Protein AF-A0A846C2I5-F1 (afdb_monomer)

Radius of gyration: 18.92 Å; Cα contacts (8 Å, |Δi|>4): 261; chains: 1; bounding box: 50×47×51 Å

Mean predicted aligned error: 9.94 Å

Foldseek 3Di:
DQPQDAFPDDLVLLLLLLLLLCCLCCQQVDNDPLNQVLSQLVVPDDNDDDQDSVNRDHDALQRSCVRPLVDLVSLLLSLLVSVCSQLVVPKHAPRSLVSSVSNCVSSVHDLVLSVQLVVLLVVVVVVCVVVVVCVVCVVPPPGRISRQPLDLVSLCVNNVSVLVVLLPDQDDGLVSLVSLLSNQAPDQPQFDFDDDPNRGPDTRHRCLVSRSNSVSSVSSNVNSLCCCCPVSVDDPPVSD

pLDDT: mean 76.42, std 15.99, range [36.34, 96.69]

Sequence (240 aa):
MTNIVKSSLNKEQTTTWLRGLMTVAYADGVLDTTEKDLFDHFSHEEFASTIEISELQPISPDDLAKVFGENPNIGENFMRTAVMVALADGIYSVTEDDILHQYCDALGLKVKALDALRKNLEKAREQAEEDNLESWLEETEHTGTFIIPHDPEHHQTVLAPIKDWLDGWDIHDPKVAHMVCKMIPPQCPFERDIVIFGKKVAHIPAMCKLNPLYDQLVGIRFRALSYLADECQEDVSKYC

Secondary structure (DSSP, 8-state):
-------S--HHHHHHHHHHHHHHHTTTS---HHHHHHHHHHHTTTSSSS--GGGPPP--HHHHHHHHTT-HHHHHHHHHHHHHHHTSSSEEEHHHHHHHHHHHHHTT---HHHHHHHHHHHHHHHHHHHTT-HHHHGGGTTS-EEE--S-HHHHHHHHHHHHHHHHT-----HHHHHHHHHHS-SS-TT-EEEEETTEEEEEE--GGGGSTTHHHHHHHHHHHHHIIIIIS----GGG-

Solvent-accessible surface area (backbone atoms only — not comparable to full-atom values): 13859 Å² total; per-residue (Å²): 132,84,68,73,66,73,51,85,70,50,71,68,49,43,48,49,49,53,23,47,41,49,38,40,61,40,45,82,75,53,72,53,73,67,58,47,54,55,48,59,64,46,48,76,75,77,62,73,73,93,54,54,72,91,72,59,58,74,59,52,41,66,64,50,19,71,68,29,56,88,39,66,69,56,44,50,54,48,50,55,50,41,54,50,59,47,43,59,85,46,55,39,38,51,49,34,52,52,49,53,49,45,39,29,59,49,51,72,49,82,57,65,33,57,61,47,36,54,53,36,51,52,51,52,49,55,52,42,60,74,70,66,48,52,84,77,46,66,87,42,86,83,50,74,57,47,74,63,61,93,47,74,71,56,47,52,66,42,44,40,50,45,49,58,56,54,62,68,59,80,73,87,37,57,60,60,23,53,49,43,45,64,72,48,62,85,59,49,90,60,40,44,72,45,62,58,96,90,37,81,76,47,72,42,65,58,57,50,77,69,25,87,52,37,70,44,52,55,50,47,31,50,50,21,50,47,36,38,40,70,70,40,66,44,88,61,68,90,60,109

Structure (mmCIF, N/CA/C/O backbone):
data_AF-A0A846C2I5-F1
#
_entry.id   AF-A0A846C2I5-F1
#
loop_
_atom_site.group_PDB
_atom_site.id
_atom_site.type_symbol
_atom_site.label_atom_id
_atom_site.label_alt_id
_atom_site.label_comp_id
_atom_site.label_asym_id
_atom_site.label_entity_id
_atom_site.label_seq_id
_atom_site.pdbx_PDB_ins_code
_atom_site.Cartn_x
_atom_site.Cartn_y
_atom_site.Cartn_z
_atom_site.occupancy
_atom_site.B_iso_or_equiv
_atom_site.auth_seq_id
_atom_site.auth_comp_id
_atom_site.auth_asym_id
_atom_site.auth_atom_id
_atom_site.pdbx_PDB_model_num
ATOM 1 N N . MET A 1 1 ? -21.570 18.572 19.718 1.00 36.34 1 MET A N 1
ATOM 2 C CA . MET A 1 1 ? -21.303 17.158 20.046 1.00 36.34 1 MET A CA 1
ATOM 3 C C . MET A 1 1 ? -20.620 16.581 18.825 1.00 36.34 1 MET A C 1
ATOM 5 O O . MET A 1 1 ? -21.292 16.385 17.825 1.00 36.34 1 MET A O 1
ATOM 9 N N . THR A 1 2 ? -19.295 16.467 18.845 1.00 42.62 2 THR A N 1
ATOM 10 C CA . THR A 1 2 ? -18.529 15.821 17.773 1.00 42.62 2 THR A CA 1
ATOM 11 C C . THR A 1 2 ? -18.829 14.327 17.837 1.00 42.62 2 THR A C 1
ATOM 13 O O . THR A 1 2 ? -18.532 13.671 18.835 1.00 42.62 2 THR A O 1
ATOM 16 N N . ASN A 1 3 ? -19.510 13.798 16.821 1.00 50.97 3 ASN A N 1
ATOM 17 C CA . ASN A 1 3 ? -19.590 12.355 16.634 1.00 50.97 3 ASN A CA 1
ATOM 18 C C . ASN A 1 3 ? -18.199 11.916 16.188 1.00 50.97 3 ASN A C 1
ATOM 20 O O . ASN A 1 3 ? -17.839 12.102 15.035 1.00 50.97 3 ASN A O 1
ATOM 24 N N . ILE A 1 4 ? -17.398 11.401 17.119 1.00 67.38 4 ILE A N 1
ATOM 25 C CA . ILE A 1 4 ? -16.109 10.805 16.775 1.00 67.38 4 ILE A CA 1
ATOM 26 C C . ILE A 1 4 ? -16.428 9.522 16.012 1.00 67.38 4 ILE A C 1
ATOM 28 O O . ILE A 1 4 ? -16.910 8.550 16.608 1.00 67.38 4 ILE A O 1
ATOM 32 N N . VAL A 1 5 ? -16.203 9.539 14.699 1.00 76.81 5 VAL A N 1
ATOM 33 C CA . VAL A 1 5 ? -16.289 8.341 13.866 1.00 76.81 5 VAL A CA 1
ATOM 34 C C . VAL A 1 5 ? -15.231 7.372 14.383 1.00 76.81 5 VAL A C 1
ATOM 36 O O . VAL A 1 5 ? -14.038 7.662 14.381 1.00 76.81 5 VAL A O 1
ATOM 39 N N . LYS A 1 6 ? -15.665 6.234 14.924 1.00 78.00 6 LYS A N 1
ATOM 40 C CA . LYS A 1 6 ? -14.744 5.218 15.439 1.00 78.00 6 LYS A CA 1
ATOM 41 C C . LYS A 1 6 ? -14.340 4.295 14.306 1.00 78.00 6 LYS A C 1
ATOM 43 O O . LYS A 1 6 ? -15.194 3.835 13.556 1.00 78.00 6 LYS A O 1
ATOM 48 N N . SER A 1 7 ? -13.051 3.983 14.239 1.00 80.31 7 SER A N 1
ATOM 49 C CA . SER A 1 7 ? -12.557 2.948 13.336 1.00 80.31 7 SER A CA 1
ATOM 50 C C . SER A 1 7 ? -13.222 1.604 13.620 1.00 80.31 7 SER A C 1
ATOM 52 O O . SER A 1 7 ? -13.416 1.210 14.774 1.00 80.31 7 SER A O 1
ATOM 54 N N . SER A 1 8 ? -13.557 0.918 12.535 1.00 82.81 8 SER A N 1
ATOM 55 C CA . SER A 1 8 ? -14.061 -0.449 12.522 1.00 82.81 8 SER A CA 1
ATOM 56 C C . SER A 1 8 ? -12.965 -1.476 12.825 1.00 82.81 8 SER A C 1
ATOM 58 O O . SER A 1 8 ? -13.274 -2.579 13.272 1.00 82.81 8 SER A O 1
ATOM 60 N N . LEU A 1 9 ? -11.691 -1.106 12.642 1.00 83.94 9 LEU A N 1
ATOM 61 C CA . LEU A 1 9 ? -10.544 -1.979 12.880 1.00 83.94 9 LEU A CA 1
ATOM 62 C C . LEU A 1 9 ? -10.227 -2.090 14.376 1.00 83.94 9 LEU A C 1
ATOM 64 O O . LEU A 1 9 ? -9.898 -1.101 15.046 1.00 83.94 9 LEU A O 1
ATOM 68 N N . ASN A 1 10 ? -10.238 -3.313 14.903 1.00 86.50 10 ASN A N 1
ATOM 69 C CA . ASN A 1 10 ? -9.787 -3.610 16.264 1.00 86.50 10 ASN A CA 1
ATOM 70 C C . ASN A 1 10 ? -8.245 -3.735 16.347 1.00 86.50 10 ASN A C 1
ATOM 72 O O . ASN A 1 10 ? -7.544 -3.619 15.344 1.00 86.50 10 ASN A O 1
ATOM 76 N N . LYS A 1 11 ? -7.691 -3.945 17.553 1.00 82.50 11 LYS A N 1
ATOM 77 C CA . LYS A 1 11 ? -6.230 -4.040 17.755 1.00 82.50 11 LYS A CA 1
ATOM 78 C C . LYS A 1 11 ? -5.601 -5.216 16.996 1.00 82.50 11 LYS A C 1
ATOM 80 O O . LYS A 1 11 ? -4.547 -5.050 16.398 1.00 82.50 11 LYS A O 1
ATOM 85 N N . GLU A 1 12 ? -6.242 -6.378 17.018 1.00 87.44 12 GLU A N 1
ATOM 86 C CA . GLU A 1 12 ? -5.758 -7.585 16.340 1.00 87.44 12 GLU A CA 1
ATOM 87 C C . GLU A 1 12 ? -5.720 -7.395 14.819 1.00 87.44 12 GLU A C 1
ATOM 89 O O . GLU A 1 12 ? -4.719 -7.715 14.179 1.00 87.44 12 GLU A O 1
ATOM 94 N N . GLN A 1 13 ? -6.760 -6.780 14.252 1.00 89.31 13 GLN A N 1
ATOM 95 C CA . GLN A 1 13 ? -6.830 -6.426 12.834 1.00 89.31 13 GLN A CA 1
ATOM 96 C C . GLN A 1 13 ? -5.761 -5.400 12.455 1.00 89.31 13 GLN A C 1
ATOM 98 O O . GLN A 1 13 ? -5.086 -5.568 11.449 1.00 89.31 13 GLN A O 1
ATOM 103 N N . THR A 1 14 ? -5.553 -4.375 13.285 1.00 84.44 14 THR A N 1
ATOM 104 C CA . THR A 1 14 ? -4.475 -3.385 13.130 1.00 84.44 14 THR A CA 1
ATOM 105 C C . THR A 1 14 ? -3.089 -4.054 13.105 1.00 84.44 14 THR A C 1
ATOM 107 O O . THR A 1 14 ? -2.310 -3.794 12.192 1.00 84.44 14 THR A O 1
ATOM 110 N N . THR A 1 15 ? -2.780 -4.948 14.049 1.00 83.88 15 THR A N 1
ATOM 111 C CA . THR A 1 15 ? -1.488 -5.661 14.076 1.00 83.88 15 THR A CA 1
ATOM 112 C C . THR A 1 15 ? -1.328 -6.612 12.888 1.00 83.88 15 THR A C 1
ATOM 114 O O . THR A 1 15 ? -0.259 -6.674 12.286 1.00 83.88 15 THR A O 1
ATOM 117 N N . THR A 1 16 ? -2.388 -7.332 12.522 1.00 90.31 16 THR A N 1
ATOM 118 C CA . THR A 1 16 ? -2.397 -8.235 11.359 1.00 90.31 16 THR A CA 1
ATOM 119 C C . THR A 1 16 ? -2.167 -7.464 10.063 1.00 90.31 16 THR A C 1
ATOM 121 O O . THR A 1 16 ? -1.400 -7.914 9.218 1.00 90.31 16 THR A O 1
ATOM 124 N N . TRP A 1 17 ? -2.739 -6.265 9.946 1.00 90.25 17 TRP A N 1
ATOM 125 C CA . TRP A 1 17 ? -2.540 -5.381 8.801 1.00 90.25 17 TRP A CA 1
ATOM 126 C C . TRP A 1 17 ? -1.074 -5.002 8.631 1.00 90.25 17 TRP A C 1
ATOM 128 O O . TRP A 1 17 ? -0.515 -5.200 7.558 1.00 90.25 17 TRP A O 1
ATOM 138 N N . LEU A 1 18 ? -0.429 -4.523 9.700 1.00 84.00 18 LEU A N 1
ATOM 139 C CA . LEU A 1 18 ? 0.988 -4.158 9.664 1.00 84.00 18 LEU A CA 1
ATOM 140 C C . LEU A 1 18 ? 1.883 -5.352 9.323 1.00 84.00 18 LEU A C 1
ATOM 142 O O . LEU A 1 18 ? 2.752 -5.234 8.465 1.00 84.00 18 LEU A O 1
ATOM 146 N N . ARG A 1 19 ? 1.640 -6.516 9.941 1.00 87.44 19 ARG A N 1
ATOM 147 C CA . ARG A 1 19 ? 2.376 -7.749 9.616 1.00 87.44 19 ARG A CA 1
ATOM 148 C C . ARG A 1 19 ? 2.192 -8.145 8.155 1.00 87.44 19 ARG A C 1
ATOM 150 O O . ARG A 1 19 ? 3.154 -8.565 7.524 1.00 87.44 19 ARG A O 1
ATOM 157 N N . GLY A 1 20 ? 0.980 -7.997 7.623 1.00 91.00 20 GLY A N 1
ATOM 158 C CA . GLY A 1 20 ? 0.666 -8.259 6.223 1.00 91.00 20 GLY A CA 1
ATOM 159 C C . GLY A 1 20 ? 1.446 -7.350 5.277 1.00 91.00 20 GLY A C 1
ATOM 160 O O . GLY A 1 20 ? 2.111 -7.863 4.382 1.00 91.00 20 GLY A O 1
ATOM 161 N N . LEU A 1 21 ? 1.431 -6.032 5.516 1.00 87.62 21 LEU A N 1
ATOM 162 C CA . LEU A 1 21 ? 2.191 -5.062 4.715 1.00 87.62 21 LEU A CA 1
ATOM 163 C C . LEU A 1 21 ? 3.698 -5.325 4.779 1.00 87.62 21 LEU A C 1
ATOM 165 O O . LEU A 1 21 ? 4.354 -5.341 3.747 1.00 87.62 21 LEU A O 1
ATOM 169 N N . MET A 1 22 ? 4.232 -5.589 5.973 1.00 84.31 22 MET A N 1
ATOM 170 C CA . MET A 1 22 ? 5.647 -5.921 6.162 1.00 84.31 22 MET A CA 1
ATOM 171 C C . MET A 1 22 ? 6.035 -7.216 5.446 1.00 84.31 22 MET A C 1
ATOM 173 O O . MET A 1 22 ? 7.119 -7.306 4.892 1.00 84.31 22 MET A O 1
ATOM 177 N N . THR A 1 23 ? 5.154 -8.219 5.442 1.00 88.88 23 THR A N 1
ATOM 178 C CA . THR A 1 23 ? 5.410 -9.485 4.73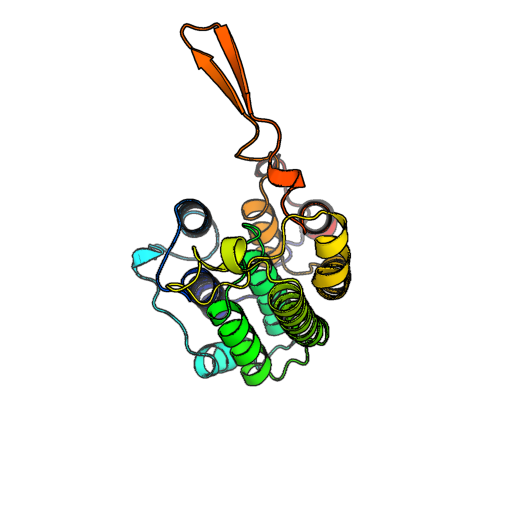6 1.00 88.88 23 THR A CA 1
ATOM 179 C C . THR A 1 23 ? 5.497 -9.280 3.224 1.00 88.88 23 THR A C 1
ATOM 181 O O . THR A 1 23 ? 6.259 -9.984 2.577 1.00 88.88 23 THR A O 1
ATOM 184 N N . VAL A 1 24 ? 4.727 -8.334 2.673 1.00 88.38 24 VAL A N 1
ATOM 185 C CA . VAL A 1 24 ? 4.797 -7.976 1.249 1.00 88.38 24 VAL A CA 1
ATOM 186 C C . VAL A 1 24 ? 6.077 -7.199 0.963 1.00 88.38 24 VAL A C 1
ATOM 188 O O . VAL A 1 24 ? 6.854 -7.647 0.141 1.00 88.38 24 VAL A O 1
ATOM 191 N N . ALA A 1 25 ? 6.342 -6.114 1.691 1.00 80.06 25 ALA A N 1
ATOM 192 C CA . ALA A 1 25 ? 7.547 -5.305 1.488 1.00 80.06 25 ALA A CA 1
ATOM 193 C C . ALA A 1 25 ? 8.844 -6.129 1.639 1.00 80.06 25 ALA A C 1
ATOM 195 O O . ALA A 1 25 ? 9.738 -6.071 0.818 1.00 80.06 25 ALA A O 1
ATOM 196 N N . TYR A 1 26 ? 8.922 -7.008 2.645 1.00 79.00 26 TYR A N 1
ATOM 197 C CA . TYR A 1 26 ? 10.114 -7.830 2.894 1.00 79.00 26 TYR A CA 1
ATOM 198 C C . TYR A 1 26 ? 10.138 -9.166 2.123 1.00 79.00 26 TYR A C 1
ATOM 200 O O . TYR A 1 26 ? 10.853 -10.098 2.509 1.00 79.00 26 TYR A O 1
ATOM 208 N N . ALA A 1 27 ? 9.310 -9.328 1.088 1.00 78.00 27 ALA A N 1
ATOM 209 C CA . ALA A 1 27 ? 9.103 -10.614 0.421 1.00 78.00 27 ALA A CA 1
ATOM 210 C C . ALA A 1 27 ? 10.388 -11.198 -0.182 1.00 78.00 27 ALA A C 1
ATOM 212 O O . ALA A 1 27 ? 10.614 -12.408 -0.124 1.00 78.00 27 ALA A O 1
ATOM 213 N N . ASP A 1 28 ? 11.237 -10.347 -0.749 1.00 70.38 28 ASP A N 1
ATOM 214 C CA . ASP A 1 28 ? 12.490 -10.726 -1.400 1.00 70.38 28 ASP A CA 1
ATOM 215 C C . ASP A 1 28 ? 13.673 -10.882 -0.417 1.00 70.38 28 ASP A C 1
ATOM 217 O O . ASP A 1 28 ? 14.784 -11.242 -0.814 1.00 70.38 28 ASP A O 1
ATOM 221 N N . GLY A 1 29 ? 13.430 -10.679 0.885 1.00 66.31 29 GLY A N 1
ATOM 222 C CA . GLY A 1 29 ? 14.435 -10.759 1.945 1.00 66.31 29 GLY A CA 1
ATOM 223 C C . GLY A 1 29 ? 15.318 -9.514 2.069 1.00 66.31 29 GLY A C 1
ATOM 224 O O . GLY A 1 29 ? 16.237 -9.498 2.903 1.00 66.31 29 GLY A O 1
ATOM 225 N N . VAL A 1 30 ? 15.042 -8.471 1.289 1.00 62.47 30 VAL A N 1
ATOM 226 C CA . VAL A 1 30 ? 15.661 -7.155 1.391 1.00 62.47 30 VAL A CA 1
ATOM 227 C C . VAL A 1 30 ? 14.603 -6.199 1.931 1.00 62.47 30 VAL A C 1
ATOM 229 O O . VAL A 1 30 ? 13.466 -6.203 1.501 1.00 62.47 30 VAL A O 1
ATOM 232 N N . LEU A 1 31 ? 14.962 -5.424 2.954 1.00 63.75 31 LEU A N 1
ATOM 233 C CA . LEU A 1 31 ? 14.160 -4.273 3.354 1.00 63.75 31 LEU A CA 1
ATOM 234 C C . LEU A 1 31 ? 15.008 -3.069 3.001 1.00 63.75 31 LEU A C 1
ATOM 236 O O . LEU A 1 31 ? 16.081 -2.880 3.600 1.00 63.75 31 LEU A O 1
ATOM 240 N N . ASP A 1 32 ? 14.592 -2.305 2.006 1.00 60.69 32 ASP A N 1
ATOM 241 C CA . ASP A 1 32 ? 15.350 -1.126 1.634 1.00 60.69 32 ASP A CA 1
ATOM 242 C C . ASP A 1 32 ? 15.177 -0.007 2.686 1.00 60.69 32 ASP A C 1
ATOM 244 O O . ASP A 1 32 ? 14.391 -0.091 3.639 1.00 60.69 32 ASP A O 1
ATOM 248 N N . THR A 1 33 ? 15.974 1.056 2.575 1.00 59.16 33 THR A N 1
ATOM 249 C CA . THR A 1 33 ? 15.895 2.178 3.523 1.00 59.16 33 THR A CA 1
ATOM 250 C C . THR A 1 33 ? 14.559 2.920 3.458 1.00 59.16 33 THR A C 1
ATOM 252 O O . THR A 1 33 ? 14.111 3.442 4.473 1.00 59.16 33 THR A O 1
ATOM 255 N N . THR A 1 34 ? 13.930 2.962 2.286 1.00 59.31 34 THR A N 1
ATOM 256 C CA . THR A 1 34 ? 12.635 3.604 2.029 1.00 59.31 34 THR A CA 1
ATOM 257 C C . THR A 1 34 ? 11.506 2.851 2.726 1.00 59.31 34 THR A C 1
ATOM 259 O O . THR A 1 34 ? 10.698 3.459 3.426 1.00 59.31 34 THR A O 1
ATOM 262 N N . GLU A 1 35 ? 11.471 1.529 2.586 1.00 64.31 35 GLU A N 1
ATOM 263 C CA . GLU A 1 35 ? 10.504 0.652 3.242 1.00 64.31 35 GLU A CA 1
ATOM 264 C C . GLU A 1 35 ? 10.679 0.690 4.757 1.00 64.31 35 GLU A C 1
ATOM 266 O O . GLU A 1 35 ? 9.703 0.806 5.500 1.00 64.31 35 GLU A O 1
ATOM 271 N N . LYS A 1 36 ? 11.929 0.667 5.231 1.00 64.06 36 LYS A N 1
ATOM 272 C CA . LYS A 1 36 ? 12.233 0.785 6.657 1.00 64.06 36 LYS A CA 1
ATOM 273 C C . LYS A 1 36 ? 11.712 2.086 7.258 1.00 64.06 36 LYS A C 1
ATOM 275 O O . LYS A 1 36 ? 11.019 2.046 8.272 1.00 64.06 36 LYS A O 1
ATOM 280 N N . ASP A 1 37 ? 12.020 3.216 6.624 1.00 63.34 37 ASP A N 1
ATOM 281 C CA . ASP A 1 37 ? 11.571 4.536 7.070 1.00 63.34 37 ASP A CA 1
ATOM 282 C C . ASP A 1 37 ? 10.038 4.628 7.053 1.00 63.34 37 ASP A C 1
ATOM 284 O O . ASP A 1 37 ? 9.430 5.204 7.963 1.00 63.34 37 ASP A O 1
ATOM 288 N N . LEU A 1 38 ? 9.404 4.013 6.047 1.00 63.09 38 LEU A N 1
ATOM 289 C CA . LEU A 1 38 ? 7.955 3.931 5.940 1.00 63.09 38 LEU A CA 1
ATOM 290 C C . LEU A 1 38 ? 7.356 3.189 7.143 1.00 63.09 38 LEU A C 1
ATOM 292 O O . LEU A 1 38 ? 6.427 3.691 7.779 1.00 63.09 38 LEU A O 1
ATOM 296 N N . PHE A 1 39 ? 7.902 2.024 7.490 1.00 64.75 39 PHE A N 1
ATOM 297 C CA . PHE A 1 39 ? 7.443 1.265 8.646 1.00 64.75 39 PHE A CA 1
ATOM 298 C C . PHE A 1 39 ? 7.722 1.988 9.967 1.00 64.75 39 PHE A C 1
ATOM 300 O O . PHE A 1 39 ? 6.798 2.090 10.780 1.00 64.75 39 PHE A O 1
ATOM 307 N N . ASP A 1 40 ? 8.930 2.527 10.175 1.00 63.16 40 ASP A N 1
ATOM 308 C CA . ASP A 1 40 ? 9.335 3.227 11.409 1.00 63.16 40 ASP A CA 1
ATOM 309 C C . ASP A 1 40 ? 8.408 4.421 11.700 1.00 63.16 40 ASP A C 1
ATOM 311 O O . ASP A 1 40 ? 8.034 4.675 12.847 1.00 63.16 40 ASP A O 1
ATOM 315 N N . HIS A 1 41 ? 7.919 5.105 10.663 1.00 61.91 41 HIS A N 1
ATOM 316 C CA . HIS A 1 41 ? 6.923 6.166 10.816 1.00 61.91 41 HIS A CA 1
ATOM 317 C C . HIS A 1 41 ? 5.543 5.659 11.301 1.00 61.91 41 HIS A C 1
ATOM 319 O O . HIS A 1 41 ? 4.821 6.380 11.999 1.00 61.91 41 HIS A O 1
ATOM 325 N N . PHE A 1 42 ? 5.159 4.416 10.984 1.00 57.69 42 PHE A N 1
ATOM 326 C CA . PHE A 1 42 ? 3.869 3.835 11.381 1.00 57.69 42 PHE A CA 1
ATOM 327 C C . PHE A 1 42 ? 3.825 3.290 12.809 1.00 57.69 42 PHE A C 1
ATOM 329 O O . PHE A 1 42 ? 2.780 3.402 13.465 1.00 57.69 42 PHE A O 1
ATOM 336 N N . SER A 1 43 ? 4.915 2.690 13.294 1.00 56.12 43 SER A N 1
ATOM 337 C CA . SER A 1 43 ? 4.955 2.045 14.617 1.00 56.12 43 SER A CA 1
ATOM 338 C C . SER A 1 43 ? 4.802 3.043 15.767 1.00 56.12 43 SER A C 1
ATOM 340 O O . SER A 1 43 ? 4.217 2.714 16.802 1.00 56.12 43 SER A O 1
ATOM 342 N N . HIS A 1 44 ? 5.283 4.276 15.586 1.00 54.69 44 HIS A N 1
ATOM 343 C CA . HIS A 1 44 ? 5.417 5.228 16.684 1.00 54.69 44 HIS A CA 1
ATOM 344 C C . HIS A 1 44 ? 4.132 5.963 17.090 1.00 54.69 44 HIS A C 1
ATOM 346 O O . HIS A 1 44 ? 4.082 6.452 18.219 1.00 54.69 44 HIS A O 1
ATOM 352 N N . GLU A 1 45 ? 3.084 6.041 16.255 1.00 54.16 45 GLU A N 1
ATOM 353 C CA . GLU A 1 45 ? 2.023 7.033 16.515 1.00 54.16 45 GLU A CA 1
ATOM 354 C C . GLU A 1 45 ? 0.559 6.563 16.588 1.00 54.16 45 GLU A C 1
ATOM 356 O O . GLU A 1 45 ? -0.178 7.151 17.374 1.00 54.16 45 GLU A O 1
ATOM 361 N N . GLU A 1 46 ? 0.072 5.558 15.843 1.00 53.22 46 GLU A N 1
ATOM 362 C CA . GLU A 1 46 ? -1.401 5.334 15.788 1.00 53.22 46 GLU A CA 1
ATOM 363 C C . GLU A 1 46 ? -1.873 3.872 15.605 1.00 53.22 46 GLU A C 1
ATOM 365 O O . GLU A 1 46 ? -3.008 3.554 15.972 1.00 53.22 46 GLU A O 1
ATOM 370 N N . PHE A 1 47 ? -1.024 2.940 15.146 1.00 53.28 47 PHE A N 1
ATOM 371 C CA . PHE A 1 47 ? -1.376 1.517 14.960 1.00 53.28 47 PHE A CA 1
ATOM 372 C C . PHE A 1 47 ? -0.945 0.635 16.154 1.00 53.28 47 PHE A C 1
ATOM 374 O O . PHE A 1 47 ? -0.329 -0.407 16.006 1.00 53.28 47 PHE A O 1
ATOM 381 N N . ALA A 1 48 ? -1.338 1.052 17.360 1.00 43.91 48 ALA A N 1
ATOM 382 C CA . ALA A 1 48 ? -1.361 0.274 18.605 1.00 43.91 48 ALA A CA 1
ATOM 383 C C . ALA A 1 48 ? -0.051 -0.401 19.098 1.00 43.91 48 ALA A C 1
ATOM 385 O O . ALA A 1 48 ? 0.305 -1.501 18.691 1.00 43.91 48 ALA A O 1
ATOM 386 N N . SER A 1 49 ? 0.471 0.176 20.193 1.00 43.75 49 SER A N 1
ATOM 387 C CA . SER A 1 49 ? 1.379 -0.384 21.215 1.00 43.75 49 SER A CA 1
ATOM 388 C C . SER A 1 49 ? 2.765 -0.812 20.754 1.00 43.75 49 SER A C 1
ATOM 390 O O . SER A 1 49 ? 2.844 -1.860 20.144 1.00 43.75 49 SER A O 1
ATOM 392 N N . THR A 1 50 ? 3.801 -0.066 21.164 1.00 46.00 50 THR A N 1
ATOM 393 C CA . THR A 1 50 ? 5.149 -0.497 21.629 1.00 46.00 50 THR A CA 1
ATOM 394 C C . THR A 1 50 ? 5.895 -1.616 20.887 1.00 46.00 50 THR A C 1
ATOM 396 O O . THR A 1 50 ? 6.904 -2.090 21.393 1.00 46.00 50 THR A O 1
ATOM 399 N N . ILE A 1 51 ? 5.404 -2.082 19.749 1.00 52.94 51 ILE A N 1
ATOM 400 C CA . ILE A 1 51 ? 5.980 -3.173 18.984 1.00 52.94 51 ILE A CA 1
ATOM 401 C C . ILE A 1 51 ? 6.814 -2.489 17.919 1.00 52.94 51 ILE A C 1
ATOM 403 O O . ILE A 1 51 ? 6.291 -1.894 16.975 1.00 52.94 51 ILE A O 1
ATOM 407 N N . GLU A 1 52 ? 8.118 -2.532 18.139 1.00 58.91 52 GLU A N 1
ATOM 408 C CA . GLU A 1 52 ? 9.108 -2.178 17.136 1.00 58.91 52 GLU A CA 1
ATOM 409 C C . GLU A 1 52 ? 8.850 -3.039 15.892 1.00 58.91 52 GLU A C 1
ATOM 411 O O . GLU A 1 52 ? 8.579 -4.234 16.008 1.00 58.91 52 GLU A O 1
ATOM 416 N N . ILE A 1 53 ? 8.943 -2.477 14.686 1.00 56.12 53 ILE A N 1
ATOM 417 C CA . ILE A 1 53 ? 8.723 -3.252 13.444 1.00 56.12 53 ILE A CA 1
ATOM 418 C C . ILE A 1 53 ? 9.685 -4.432 13.357 1.00 56.12 53 ILE A C 1
ATOM 420 O O . ILE A 1 53 ? 9.322 -5.490 12.859 1.00 56.12 53 ILE A O 1
ATOM 424 N N . SER A 1 54 ? 10.876 -4.281 13.939 1.00 58.88 54 SER A N 1
ATOM 425 C CA . SER A 1 54 ? 11.860 -5.355 14.094 1.00 58.88 54 SER A CA 1
ATOM 426 C C . SER A 1 54 ? 11.355 -6.584 14.871 1.00 58.88 54 SER A C 1
ATOM 428 O O . SER A 1 54 ? 11.928 -7.664 14.741 1.00 58.88 54 SER A O 1
ATOM 430 N N . GLU A 1 55 ? 10.288 -6.449 15.660 1.00 64.62 55 GLU A N 1
ATOM 431 C CA . GLU A 1 55 ? 9.651 -7.540 16.402 1.00 64.62 55 GLU A CA 1
ATOM 432 C C . GLU A 1 55 ? 8.464 -8.160 15.648 1.00 64.62 55 GLU A C 1
ATOM 434 O O . GLU A 1 55 ? 8.018 -9.262 15.994 1.00 64.62 55 GLU A O 1
ATOM 439 N N . LEU A 1 56 ? 7.948 -7.494 14.608 1.00 69.94 56 LEU A N 1
ATOM 440 C CA . LEU A 1 56 ? 6.872 -8.038 13.789 1.00 69.94 56 LEU A CA 1
ATOM 441 C C . LEU A 1 56 ? 7.392 -9.247 13.008 1.00 69.94 56 LEU A C 1
ATOM 443 O O . LEU A 1 56 ? 8.422 -9.211 12.347 1.00 69.94 56 LEU A O 1
ATOM 447 N N . GLN A 1 57 ? 6.662 -10.355 13.108 1.00 78.88 57 GLN A N 1
ATOM 448 C CA . GLN A 1 57 ? 6.958 -11.570 12.357 1.00 78.88 57 GLN A CA 1
ATOM 449 C C . GLN A 1 57 ? 6.098 -11.616 11.093 1.00 78.88 57 GLN A C 1
ATOM 451 O O . GLN A 1 57 ? 4.925 -11.211 11.169 1.00 78.88 57 GLN A O 1
ATOM 456 N N . PRO A 1 58 ? 6.615 -12.166 9.976 1.00 87.25 58 PRO A N 1
ATOM 457 C CA . PRO A 1 58 ? 5.813 -12.432 8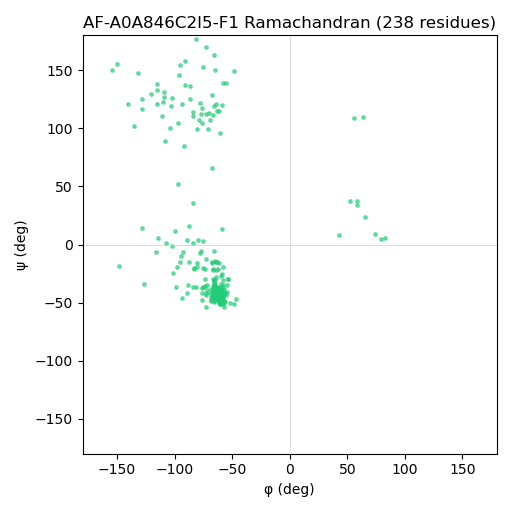.790 1.00 87.25 58 PRO A CA 1
ATOM 458 C C . PRO A 1 58 ? 4.511 -13.162 9.137 1.00 87.25 58 PRO A C 1
ATOM 460 O O . PRO A 1 58 ? 4.428 -13.892 10.137 1.00 87.25 58 PRO A O 1
ATOM 463 N N . ILE A 1 59 ? 3.462 -12.931 8.355 1.00 92.38 59 ILE A N 1
ATOM 464 C CA . ILE A 1 59 ? 2.157 -13.564 8.556 1.00 92.38 59 ILE A CA 1
ATOM 465 C C . ILE A 1 59 ? 1.818 -14.471 7.377 1.00 92.38 59 ILE A C 1
ATOM 467 O O . ILE A 1 59 ? 2.064 -14.130 6.227 1.00 92.38 59 ILE A O 1
ATOM 471 N N . SER A 1 60 ? 1.270 -15.650 7.672 1.00 95.25 60 SER A N 1
ATOM 472 C CA . SER A 1 60 ? 0.811 -16.565 6.630 1.00 95.25 60 SER A CA 1
ATOM 473 C C . SER A 1 60 ? -0.511 -16.074 6.017 1.00 95.25 60 SER A C 1
ATOM 475 O O . SER A 1 60 ? -1.303 -15.437 6.722 1.00 95.25 60 SER A O 1
ATOM 477 N N . PRO A 1 61 ? -0.805 -16.409 4.748 1.00 96.19 61 PRO A N 1
ATOM 478 C CA . PRO A 1 61 ? -2.096 -16.103 4.132 1.00 96.19 61 PRO A CA 1
ATOM 479 C C . PRO A 1 61 ? -3.290 -16.631 4.938 1.00 96.19 61 PRO A C 1
ATOM 481 O O . PRO A 1 61 ? -4.266 -15.911 5.138 1.00 96.19 61 PRO A O 1
ATOM 484 N N . ASP A 1 62 ? -3.188 -17.849 5.479 1.00 95.94 62 ASP A N 1
ATOM 485 C CA . ASP A 1 62 ? -4.243 -18.457 6.298 1.00 95.94 62 ASP A CA 1
ATOM 486 C C . ASP A 1 62 ? -4.487 -17.689 7.603 1.00 95.94 62 ASP A C 1
ATOM 488 O O . ASP A 1 62 ? -5.632 -17.503 8.016 1.00 95.94 62 ASP A O 1
ATOM 492 N N . ASP A 1 63 ? -3.426 -17.245 8.283 1.00 95.19 63 ASP A N 1
ATOM 493 C CA . ASP A 1 63 ? -3.568 -16.484 9.528 1.00 95.19 63 ASP A CA 1
ATOM 494 C C . ASP A 1 63 ? -4.097 -15.073 9.274 1.00 95.19 63 ASP A C 1
ATOM 496 O O . ASP A 1 63 ? -4.901 -14.568 10.059 1.00 95.19 63 ASP A O 1
ATOM 500 N N . LEU A 1 64 ? -3.712 -14.464 8.153 1.00 95.25 64 LEU A N 1
ATOM 501 C CA . LEU A 1 64 ? -4.266 -13.192 7.704 1.00 95.25 64 LEU A CA 1
ATOM 502 C C . LEU A 1 64 ? -5.769 -13.320 7.405 1.00 95.25 64 LEU A C 1
ATOM 504 O O . LEU A 1 64 ? -6.579 -12.518 7.882 1.00 95.25 64 LEU A O 1
ATOM 508 N N . ALA A 1 65 ? -6.162 -14.375 6.691 1.00 95.25 65 ALA A N 1
ATOM 509 C CA . ALA A 1 65 ? -7.555 -14.654 6.366 1.00 95.25 65 ALA A CA 1
ATOM 510 C C . ALA A 1 65 ? -8.411 -14.975 7.597 1.00 95.25 65 ALA A C 1
ATOM 512 O O . ALA A 1 65 ? -9.570 -14.569 7.643 1.00 95.25 65 ALA A O 1
ATOM 513 N N . LYS A 1 66 ? -7.867 -15.622 8.636 1.00 95.06 66 LYS A N 1
ATOM 514 C CA . LYS A 1 66 ? -8.598 -15.834 9.903 1.00 95.06 66 LYS A CA 1
ATOM 515 C C . LYS A 1 66 ? -9.017 -14.522 10.568 1.00 95.06 66 LYS A C 1
ATOM 517 O O . LYS A 1 66 ? -10.068 -14.482 11.197 1.00 95.06 66 LYS A O 1
ATOM 522 N N . VAL A 1 67 ? -8.213 -13.465 10.437 1.00 93.31 67 VAL A N 1
ATOM 523 C CA . VAL A 1 67 ? -8.468 -12.168 11.086 1.00 93.31 67 VAL A CA 1
ATOM 524 C C . VAL A 1 67 ? -9.340 -11.248 10.221 1.00 93.31 67 VAL A C 1
ATOM 526 O O . VAL A 1 67 ? -10.151 -10.482 10.748 1.00 93.31 67 VAL A O 1
ATOM 529 N N . PHE A 1 68 ? -9.189 -11.300 8.894 1.00 92.31 68 PHE A N 1
ATOM 530 C CA . PHE A 1 68 ? -9.902 -10.410 7.965 1.00 92.31 68 PHE A CA 1
ATOM 531 C C . PHE A 1 68 ? -11.109 -11.045 7.270 1.00 92.31 68 PHE A C 1
ATOM 533 O O . PHE A 1 68 ? -12.017 -10.322 6.864 1.00 92.31 68 PHE A O 1
ATOM 540 N N . GLY A 1 69 ? -11.149 -12.371 7.141 1.00 77.81 69 GLY A N 1
ATOM 541 C CA . GLY A 1 69 ? -12.112 -13.103 6.312 1.00 77.81 69 GLY A CA 1
ATOM 542 C C . GLY A 1 69 ? -13.576 -12.969 6.740 1.00 77.81 69 GLY A C 1
ATOM 543 O O . GLY A 1 69 ? -14.471 -13.250 5.949 1.00 77.81 69 GLY A O 1
ATOM 544 N N . GLU A 1 70 ? -13.848 -12.491 7.958 1.0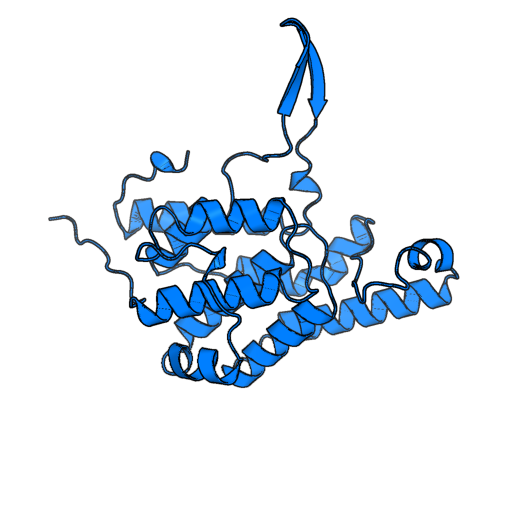0 80.50 70 GLU A N 1
ATOM 545 C CA . GLU A 1 70 ? -15.211 -12.195 8.420 1.00 80.50 70 GLU A CA 1
ATOM 546 C C . GLU A 1 70 ? -15.788 -10.898 7.820 1.00 80.50 70 GLU A C 1
ATOM 548 O O . GLU A 1 70 ? -17.007 -10.715 7.806 1.00 80.50 70 GLU A O 1
ATOM 553 N N . ASN A 1 71 ? -14.940 -9.991 7.316 1.00 85.00 71 ASN A N 1
ATOM 554 C CA . ASN A 1 71 ? -15.358 -8.708 6.755 1.00 85.00 71 ASN A CA 1
ATOM 555 C C . ASN A 1 71 ? -14.637 -8.415 5.423 1.00 85.00 71 ASN A C 1
ATOM 557 O O . ASN A 1 71 ? -13.502 -7.925 5.432 1.00 85.00 71 ASN A O 1
ATOM 561 N N . PRO A 1 72 ? -15.317 -8.617 4.278 1.00 84.81 72 PRO A N 1
ATOM 562 C CA . PRO A 1 72 ? -14.743 -8.385 2.954 1.00 84.81 72 PRO A CA 1
ATOM 563 C C . PRO A 1 72 ? -14.162 -6.979 2.762 1.00 84.81 72 PRO A C 1
ATOM 565 O O . PRO A 1 72 ? -13.119 -6.840 2.133 1.00 84.81 72 PRO A O 1
ATOM 568 N N . ASN A 1 73 ? -14.761 -5.943 3.363 1.00 88.25 73 ASN A N 1
ATOM 569 C CA . ASN A 1 73 ? -14.273 -4.567 3.224 1.00 88.25 73 ASN A CA 1
ATOM 570 C C . ASN A 1 73 ? -12.892 -4.372 3.866 1.00 88.25 73 ASN A C 1
ATOM 572 O O . ASN A 1 73 ? -12.081 -3.596 3.363 1.00 88.25 73 ASN A O 1
ATOM 576 N N . ILE A 1 74 ? -12.609 -5.067 4.975 1.00 90.50 74 ILE A N 1
ATOM 577 C CA . ILE A 1 74 ? -11.296 -5.012 5.632 1.00 90.50 74 ILE A CA 1
ATOM 578 C C . ILE A 1 74 ? -10.254 -5.673 4.734 1.00 90.50 74 ILE A C 1
ATOM 580 O O . ILE A 1 74 ? -9.222 -5.064 4.468 1.00 90.50 74 ILE A O 1
ATOM 584 N N . GLY A 1 75 ? -10.551 -6.873 4.226 1.00 92.44 75 GLY A N 1
ATOM 585 C CA . GLY A 1 75 ? -9.665 -7.586 3.305 1.00 92.44 75 GLY A CA 1
ATOM 586 C C . GLY A 1 75 ? -9.399 -6.799 2.020 1.00 92.44 75 GLY A C 1
ATOM 587 O O . GLY A 1 75 ? -8.256 -6.682 1.593 1.00 92.44 75 GLY A O 1
ATOM 588 N N . GLU A 1 76 ? -10.428 -6.190 1.430 1.00 91.88 76 GLU A N 1
ATOM 589 C CA . GLU A 1 76 ? -10.280 -5.369 0.227 1.00 91.88 76 GLU A CA 1
ATOM 590 C C . GLU A 1 76 ? -9.437 -4.109 0.460 1.00 91.88 76 GLU A C 1
ATOM 592 O O . GLU A 1 76 ? -8.562 -3.793 -0.347 1.00 91.88 76 GLU A O 1
ATOM 597 N N . ASN A 1 77 ? -9.680 -3.378 1.552 1.00 91.19 77 ASN A N 1
ATOM 598 C CA . ASN A 1 77 ? -8.887 -2.192 1.887 1.00 91.19 77 ASN A CA 1
ATOM 599 C C . ASN A 1 77 ? -7.435 -2.566 2.226 1.00 91.19 77 ASN A C 1
ATOM 601 O O . ASN A 1 77 ? -6.510 -1.829 1.868 1.00 91.19 77 ASN A O 1
ATOM 605 N N . PHE A 1 78 ? -7.231 -3.720 2.871 1.00 93.12 78 PHE A N 1
ATOM 606 C CA . PHE A 1 78 ? -5.905 -4.274 3.116 1.00 93.12 78 PHE A CA 1
ATOM 607 C C . PHE A 1 78 ? -5.194 -4.550 1.796 1.00 93.12 78 PHE A C 1
ATOM 609 O O . PHE A 1 78 ? -4.098 -4.038 1.591 1.00 93.12 78 PHE A O 1
ATOM 616 N N . MET A 1 79 ? -5.843 -5.260 0.867 1.00 94.56 79 MET A N 1
ATOM 617 C CA . MET A 1 79 ? -5.252 -5.573 -0.435 1.00 94.56 79 MET A CA 1
ATOM 618 C C . MET A 1 79 ? -4.888 -4.319 -1.230 1.00 94.56 79 MET A C 1
ATOM 620 O O . MET A 1 79 ? -3.814 -4.272 -1.821 1.00 94.56 79 MET A O 1
ATOM 624 N N . ARG A 1 80 ? -5.733 -3.280 -1.221 1.00 92.06 80 ARG A N 1
ATOM 625 C CA . ARG A 1 80 ? -5.407 -2.001 -1.878 1.00 92.06 80 ARG A CA 1
ATOM 626 C C . ARG A 1 80 ? -4.164 -1.353 -1.279 1.00 92.06 80 ARG A C 1
ATOM 628 O O . ARG A 1 80 ? -3.316 -0.871 -2.019 1.00 92.06 80 ARG A O 1
ATOM 635 N N . THR A 1 81 ? -4.031 -1.394 0.046 1.00 88.94 81 THR A N 1
ATOM 636 C CA . THR A 1 81 ? -2.841 -0.869 0.727 1.00 88.94 81 THR A CA 1
ATOM 637 C C . THR A 1 81 ? -1.604 -1.706 0.412 1.00 88.94 81 THR A C 1
ATOM 639 O O . THR A 1 81 ? -0.558 -1.144 0.119 1.00 88.94 81 THR A O 1
ATOM 642 N N . ALA A 1 82 ? -1.718 -3.033 0.433 1.00 90.81 82 ALA A N 1
ATOM 643 C CA . ALA A 1 82 ? -0.610 -3.940 0.155 1.00 90.81 82 ALA A CA 1
ATOM 644 C C . ALA A 1 82 ? -0.077 -3.774 -1.277 1.00 90.81 82 ALA A C 1
ATOM 646 O O . ALA A 1 82 ? 1.126 -3.652 -1.467 1.00 90.81 82 ALA A O 1
ATOM 647 N N . VAL A 1 83 ? -0.970 -3.677 -2.268 1.00 90.12 83 VAL A N 1
ATOM 648 C CA . VAL A 1 83 ? -0.600 -3.395 -3.666 1.00 90.12 83 VAL A CA 1
ATOM 649 C C . VAL A 1 83 ? 0.027 -2.009 -3.810 1.00 90.12 83 VAL A C 1
ATOM 651 O O . VAL A 1 83 ? 0.972 -1.837 -4.567 1.00 90.12 83 VAL A O 1
ATOM 654 N N . MET A 1 84 ? -0.484 -1.014 -3.082 1.00 83.00 84 MET A N 1
ATOM 655 C CA . MET A 1 84 ? 0.082 0.332 -3.093 1.00 83.00 84 MET A CA 1
ATOM 656 C C . MET A 1 84 ? 1.507 0.361 -2.528 1.00 83.00 84 MET A C 1
ATOM 658 O O . MET A 1 84 ? 2.344 1.057 -3.089 1.00 83.00 84 MET A O 1
ATOM 662 N N . VAL A 1 85 ? 1.777 -0.398 -1.458 1.00 81.06 85 VAL A N 1
ATOM 663 C CA . VAL A 1 85 ? 3.116 -0.538 -0.859 1.00 81.06 85 VAL A CA 1
ATOM 664 C C . VAL A 1 85 ? 4.071 -1.244 -1.822 1.00 81.06 85 VAL A C 1
ATOM 666 O O . VAL A 1 85 ? 5.119 -0.687 -2.112 1.00 81.06 85 VAL A O 1
ATOM 669 N N . ALA A 1 86 ? 3.669 -2.384 -2.391 1.00 83.12 86 ALA A N 1
ATOM 670 C CA . ALA A 1 86 ? 4.496 -3.173 -3.315 1.00 83.12 86 ALA A CA 1
ATOM 671 C C . ALA A 1 86 ? 4.834 -2.462 -4.640 1.00 83.12 86 ALA A C 1
ATOM 673 O O . ALA A 1 86 ? 5.638 -2.936 -5.424 1.00 83.12 86 ALA A O 1
ATOM 674 N N . LEU A 1 87 ? 4.147 -1.363 -4.961 1.00 78.81 87 LEU A N 1
ATOM 675 C CA . LEU A 1 87 ? 4.373 -0.590 -6.187 1.00 78.81 87 LEU A CA 1
ATOM 676 C C . LEU A 1 87 ? 4.918 0.817 -5.885 1.00 78.81 87 LEU A C 1
ATOM 678 O O . LEU A 1 87 ? 4.998 1.657 -6.787 1.00 78.81 87 LEU A O 1
ATOM 682 N N . ALA A 1 88 ? 5.230 1.118 -4.620 1.00 71.12 88 ALA A N 1
ATOM 683 C CA . ALA A 1 88 ? 5.536 2.470 -4.155 1.00 71.12 88 ALA A CA 1
ATOM 684 C C . ALA A 1 88 ? 6.917 2.978 -4.598 1.00 71.12 88 ALA A C 1
ATOM 686 O O . ALA A 1 88 ? 7.103 4.185 -4.780 1.00 71.12 88 ALA A O 1
ATOM 687 N N . ASP A 1 89 ? 7.882 2.090 -4.779 1.00 65.88 89 ASP A N 1
ATOM 688 C CA . ASP A 1 89 ? 9.237 2.412 -5.235 1.00 65.88 89 ASP A CA 1
ATOM 689 C C . ASP A 1 89 ? 9.396 2.265 -6.764 1.00 65.88 89 ASP A C 1
ATOM 691 O O . ASP A 1 89 ? 10.371 2.746 -7.345 1.00 65.88 89 ASP A O 1
ATOM 695 N N . GLY A 1 90 ? 8.392 1.686 -7.432 1.00 68.25 90 GLY A N 1
ATOM 696 C CA . GLY A 1 90 ? 8.395 1.398 -8.865 1.00 68.25 90 GLY A CA 1
ATOM 697 C C . GLY A 1 90 ? 9.104 0.092 -9.240 1.00 68.25 90 GLY A C 1
ATOM 698 O O . GLY A 1 90 ? 9.236 -0.185 -10.436 1.00 68.25 90 GLY A O 1
ATOM 699 N N . ILE A 1 91 ? 9.531 -0.699 -8.257 1.00 70.75 91 ILE A N 1
ATOM 700 C CA . ILE A 1 91 ? 10.113 -2.028 -8.420 1.00 70.75 91 ILE A CA 1
ATOM 701 C C . ILE A 1 91 ? 9.082 -3.027 -7.905 1.00 70.75 91 ILE A C 1
ATOM 703 O O . ILE A 1 91 ? 8.574 -2.892 -6.807 1.00 70.75 91 ILE A O 1
ATOM 707 N N . TYR A 1 92 ? 8.729 -4.016 -8.721 1.00 79.56 92 TYR A N 1
ATOM 708 C CA . TYR A 1 92 ? 7.742 -5.016 -8.334 1.00 79.56 92 TYR A CA 1
ATOM 709 C C . TYR A 1 92 ? 8.314 -6.403 -8.561 1.00 79.56 92 TYR A C 1
ATOM 711 O O . TYR A 1 92 ? 8.643 -6.772 -9.684 1.00 79.56 92 TYR A O 1
ATOM 719 N N . SER A 1 93 ? 8.484 -7.190 -7.514 1.00 80.38 93 SER A N 1
ATOM 720 C CA . SER A 1 93 ? 9.104 -8.508 -7.608 1.00 80.38 93 SER A CA 1
ATOM 721 C C . SER A 1 93 ? 8.092 -9.628 -7.852 1.00 80.38 93 SER A C 1
ATOM 723 O O . SER A 1 93 ? 6.905 -9.524 -7.540 1.00 80.38 93 SER A O 1
ATOM 725 N N . VAL A 1 94 ? 8.578 -10.753 -8.389 1.00 84.19 94 VAL A N 1
ATOM 726 C CA . VAL A 1 94 ? 7.787 -11.990 -8.505 1.00 84.19 94 VAL A CA 1
ATOM 727 C C . VAL A 1 94 ? 7.329 -12.458 -7.126 1.00 84.19 94 VAL A C 1
ATOM 729 O O . VAL A 1 94 ? 6.211 -12.940 -6.969 1.00 84.19 94 VAL A O 1
ATOM 732 N N . THR A 1 95 ? 8.173 -12.281 -6.110 1.00 85.56 95 THR A N 1
ATOM 733 C CA . THR A 1 95 ? 7.870 -12.716 -4.748 1.00 85.56 95 THR A CA 1
ATOM 734 C C . THR A 1 95 ? 6.753 -11.883 -4.117 1.00 85.56 95 THR A C 1
ATOM 736 O O . THR A 1 95 ? 5.851 -12.451 -3.502 1.00 85.56 95 THR A O 1
ATOM 739 N N . GLU A 1 96 ? 6.755 -10.560 -4.300 1.00 88.25 96 GLU A N 1
ATOM 740 C CA . GLU A 1 96 ? 5.649 -9.691 -3.867 1.00 88.25 96 GLU A CA 1
ATOM 741 C C . GLU A 1 96 ? 4.344 -10.048 -4.574 1.00 88.25 96 GLU A C 1
ATOM 743 O O . GLU A 1 96 ? 3.297 -10.167 -3.934 1.00 88.25 96 GLU A O 1
ATOM 748 N N . ASP A 1 97 ? 4.410 -10.259 -5.888 1.00 90.94 97 ASP A N 1
ATOM 749 C CA . ASP A 1 97 ? 3.273 -10.675 -6.700 1.00 90.94 97 ASP A CA 1
ATOM 750 C C . ASP A 1 97 ? 2.670 -11.997 -6.216 1.00 90.94 97 ASP A C 1
ATOM 752 O O . ASP A 1 97 ? 1.451 -12.096 -6.036 1.00 90.94 97 ASP A O 1
ATOM 756 N N . ASP A 1 98 ? 3.506 -12.990 -5.923 1.00 92.00 98 ASP A N 1
ATOM 757 C CA . ASP A 1 98 ? 3.065 -14.274 -5.388 1.00 92.00 98 ASP A CA 1
ATOM 758 C C . ASP A 1 98 ? 2.429 -14.146 -4.000 1.00 92.00 98 ASP A C 1
ATOM 760 O O . ASP A 1 98 ? 1.395 -14.772 -3.749 1.00 92.00 98 ASP A O 1
ATOM 764 N N . ILE A 1 99 ? 2.985 -13.327 -3.103 1.00 93.62 99 ILE A N 1
ATOM 765 C CA . ILE A 1 99 ? 2.389 -13.091 -1.778 1.00 93.62 99 ILE A CA 1
ATOM 766 C C . ILE A 1 99 ? 1.038 -12.380 -1.909 1.00 93.62 99 ILE A C 1
ATOM 768 O O . ILE A 1 99 ? 0.069 -12.776 -1.254 1.00 93.62 99 ILE A O 1
ATOM 772 N N . LEU A 1 100 ? 0.932 -11.365 -2.770 1.00 95.19 100 LEU A N 1
ATOM 773 C CA . LEU A 1 100 ? -0.319 -10.638 -2.997 1.00 95.19 100 LEU A CA 1
ATOM 774 C C . LEU A 1 100 ? -1.414 -11.555 -3.559 1.00 95.19 100 LEU A C 1
ATOM 776 O O . LEU A 1 100 ? -2.554 -11.497 -3.089 1.00 95.19 100 LEU A O 1
ATOM 780 N N . HIS A 1 101 ? -1.079 -12.445 -4.497 1.00 96.00 101 HIS A N 1
ATOM 781 C CA . HIS A 1 101 ? -2.024 -13.440 -5.011 1.00 96.00 101 HIS A CA 1
ATOM 782 C C . HIS A 1 101 ? -2.423 -14.465 -3.941 1.00 96.00 101 HIS A C 1
ATOM 784 O O . HIS A 1 101 ? -3.609 -14.764 -3.800 1.00 96.00 101 HIS A O 1
ATOM 790 N N . GLN A 1 102 ? -1.478 -14.942 -3.125 1.00 95.94 102 GLN A N 1
ATOM 791 C CA . GLN A 1 102 ? -1.787 -15.839 -2.005 1.00 95.94 102 GLN A CA 1
ATOM 792 C C . GLN A 1 102 ? -2.734 -15.189 -0.988 1.00 95.94 102 GLN A C 1
ATOM 794 O O . GLN A 1 102 ? -3.648 -15.845 -0.484 1.00 95.94 102 GLN A O 1
ATOM 799 N N . TYR A 1 103 ? -2.561 -13.896 -0.699 1.00 96.69 103 TYR A N 1
ATOM 800 C CA . TYR A 1 103 ? -3.497 -13.149 0.140 1.00 96.69 103 TYR A CA 1
ATOM 801 C C . TYR A 1 103 ? -4.867 -12.988 -0.514 1.00 96.69 103 TYR A C 1
ATOM 803 O O . TYR A 1 103 ? -5.872 -13.177 0.173 1.00 96.69 103 TYR A O 1
ATOM 811 N N . CYS A 1 104 ? -4.944 -12.694 -1.817 1.00 95.25 104 CYS A N 1
ATOM 812 C CA . CYS A 1 104 ? -6.220 -12.679 -2.536 1.00 95.25 104 CYS A CA 1
ATOM 813 C C . CYS A 1 104 ? -6.958 -14.016 -2.406 1.00 95.25 104 CYS A C 1
ATOM 815 O O . CYS A 1 104 ? -8.132 -14.022 -2.028 1.00 95.25 104 CYS A O 1
ATOM 817 N N . ASP A 1 105 ? -6.267 -15.129 -2.656 1.00 95.00 105 ASP A N 1
ATOM 818 C CA . ASP A 1 105 ? -6.840 -16.473 -2.582 1.00 95.00 105 ASP A CA 1
ATOM 819 C C . ASP A 1 105 ? -7.329 -16.805 -1.168 1.00 95.00 105 ASP A C 1
ATOM 821 O O . ASP A 1 105 ? -8.472 -17.238 -0.994 1.00 95.00 105 ASP A O 1
ATOM 825 N N . ALA A 1 106 ? -6.508 -16.541 -0.148 1.00 95.44 106 ALA A N 1
ATOM 826 C CA . ALA A 1 106 ? -6.858 -16.804 1.246 1.00 95.44 106 ALA A CA 1
ATOM 827 C C . ALA A 1 106 ? -8.036 -15.938 1.730 1.00 95.44 106 ALA A C 1
ATOM 829 O O . ALA A 1 106 ? -8.896 -16.411 2.473 1.00 95.44 106 ALA A O 1
ATOM 830 N N . LEU A 1 107 ? -8.119 -14.684 1.273 1.00 94.69 107 LEU A N 1
ATOM 831 C CA . LEU A 1 107 ? -9.236 -13.778 1.562 1.00 94.69 107 LEU A CA 1
ATOM 832 C C . LEU A 1 107 ? -10.486 -14.061 0.710 1.00 94.69 107 LEU A C 1
ATOM 834 O O . LEU A 1 107 ? -11.526 -13.439 0.930 1.00 94.69 107 LEU A O 1
ATOM 838 N N . GLY A 1 108 ? -10.405 -14.963 -0.274 1.00 92.75 108 GLY A N 1
ATOM 839 C CA . GLY A 1 108 ? -11.485 -15.222 -1.228 1.00 92.75 108 GLY A CA 1
ATOM 840 C C . GLY A 1 108 ? -11.799 -14.028 -2.140 1.00 92.75 108 GLY A C 1
ATOM 841 O O . GLY A 1 108 ? -12.918 -13.917 -2.652 1.00 92.75 108 GLY A O 1
ATOM 842 N N . LEU A 1 109 ? -10.837 -13.124 -2.336 1.00 91.81 109 LEU A N 1
ATOM 843 C CA . LEU A 1 109 ? -10.977 -11.917 -3.147 1.00 91.81 109 LEU A CA 1
ATOM 844 C C . LEU A 1 109 ? -10.560 -12.184 -4.591 1.00 91.81 109 LEU A C 1
ATOM 846 O O . LEU A 1 109 ? -9.531 -12.789 -4.865 1.00 91.81 109 LEU A O 1
ATOM 850 N N . LYS A 1 110 ? -11.345 -11.666 -5.539 1.00 89.25 110 LYS A N 1
ATOM 851 C CA . LYS A 1 110 ? -11.021 -11.722 -6.971 1.00 89.25 110 LYS A CA 1
ATOM 852 C C . LYS A 1 110 ? -10.623 -10.346 -7.476 1.00 89.25 110 LYS A C 1
ATOM 854 O O . LYS A 1 110 ? -11.469 -9.585 -7.954 1.00 89.25 110 LYS A O 1
ATOM 859 N N . VAL A 1 111 ? -9.336 -10.032 -7.382 1.00 90.94 111 VAL A N 1
ATOM 860 C CA . VAL A 1 111 ? -8.784 -8.750 -7.831 1.00 90.94 111 VAL A CA 1
ATOM 861 C C . VAL A 1 111 ? -8.325 -8.871 -9.284 1.00 90.94 111 VAL A C 1
ATOM 863 O O . VAL A 1 111 ? -7.154 -9.079 -9.573 1.00 90.94 111 VAL A O 1
ATOM 866 N N . LYS A 1 112 ? -9.261 -8.688 -10.226 1.00 91.50 112 LYS A N 1
ATOM 867 C CA . LYS A 1 112 ? -8.980 -8.774 -11.677 1.00 91.50 112 LYS A CA 1
ATOM 868 C C . LYS A 1 112 ? -7.829 -7.874 -12.139 1.00 91.50 112 LYS A C 1
ATOM 870 O O . LYS A 1 112 ? -7.189 -8.171 -13.140 1.00 91.50 112 LYS A O 1
ATOM 875 N N . ALA A 1 113 ? -7.626 -6.750 -11.453 1.00 90.69 113 ALA A N 1
ATOM 876 C CA . ALA A 1 113 ? -6.550 -5.816 -11.748 1.00 90.69 113 ALA A CA 1
ATOM 877 C C . ALA A 1 113 ? -5.167 -6.433 -11.492 1.00 90.69 113 ALA A C 1
ATOM 879 O O . ALA A 1 113 ? -4.259 -6.210 -12.286 1.00 90.69 113 ALA A O 1
ATOM 880 N N . LEU A 1 114 ? -5.035 -7.252 -10.443 1.00 91.44 114 LEU A N 1
ATOM 881 C CA . LEU A 1 114 ? -3.796 -7.944 -10.095 1.00 91.44 114 LEU A CA 1
ATOM 882 C C . LEU A 1 114 ? -3.505 -9.082 -11.087 1.00 91.44 114 LEU A C 1
ATOM 884 O O . LEU A 1 114 ? -2.410 -9.148 -11.637 1.00 91.44 114 LEU A O 1
ATOM 888 N N . ASP A 1 115 ? -4.529 -9.864 -11.454 1.00 91.94 115 ASP A N 1
ATOM 889 C CA . ASP A 1 115 ? -4.412 -10.874 -12.521 1.00 91.94 115 ASP A CA 1
ATOM 890 C C . ASP A 1 115 ? -3.967 -10.254 -13.859 1.00 91.94 115 ASP A C 1
ATOM 892 O O . ASP A 1 115 ? -3.237 -10.861 -14.646 1.00 91.94 115 ASP A O 1
ATOM 896 N N . ALA A 1 116 ? -4.478 -9.056 -14.167 1.00 91.50 116 ALA A N 1
ATOM 897 C CA . ALA A 1 116 ? -4.130 -8.328 -15.380 1.00 91.50 116 ALA A CA 1
ATOM 898 C C . ALA A 1 116 ? -2.703 -7.771 -15.315 1.00 91.50 116 ALA A C 1
ATOM 900 O O . ALA A 1 116 ? -1.998 -7.838 -16.320 1.00 91.50 116 ALA A O 1
ATOM 901 N N . LEU A 1 117 ? -2.271 -7.280 -14.148 1.00 89.44 117 LEU A N 1
ATOM 902 C CA . LEU A 1 117 ? -0.897 -6.839 -13.920 1.00 89.44 117 LEU A CA 1
ATOM 903 C C . LEU A 1 117 ? 0.092 -7.973 -14.200 1.00 89.44 117 LEU A C 1
ATOM 905 O O . LEU A 1 117 ? 0.966 -7.802 -15.046 1.00 89.44 117 LEU A O 1
ATOM 909 N N . ARG A 1 118 ? -0.099 -9.142 -13.573 1.00 89.75 118 ARG A N 1
ATOM 910 C CA . ARG A 1 118 ? 0.756 -10.325 -13.770 1.00 89.75 118 ARG A CA 1
ATOM 911 C C . ARG A 1 118 ? 0.912 -10.671 -15.252 1.00 89.75 118 ARG A C 1
ATOM 913 O O . ARG A 1 118 ? 2.026 -10.755 -15.757 1.00 89.75 118 ARG A O 1
ATOM 920 N N . LYS A 1 119 ? -0.201 -10.759 -15.986 1.00 89.62 119 LYS A N 1
ATOM 921 C CA . LYS A 1 119 ? -0.187 -11.047 -17.433 1.00 89.62 119 LYS A CA 1
ATOM 922 C C . LYS A 1 119 ? 0.525 -9.976 -18.255 1.00 89.62 119 LYS A C 1
ATOM 924 O O . LYS A 1 119 ? 1.200 -10.296 -19.230 1.00 89.62 119 LYS A O 1
ATOM 929 N N . ASN A 1 120 ? 0.340 -8.705 -17.905 1.00 87.81 12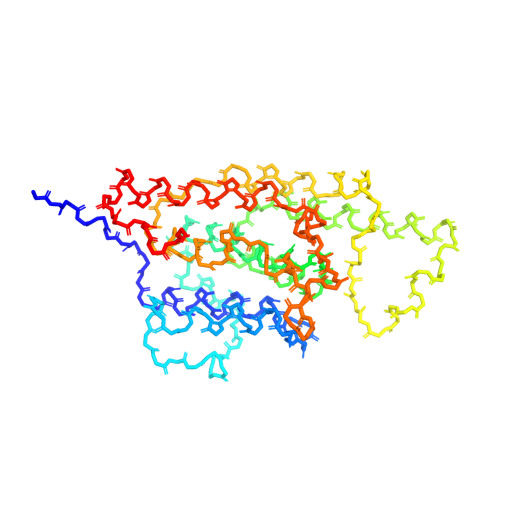0 ASN A N 1
ATOM 930 C CA . ASN A 1 120 ? 1.004 -7.606 -18.598 1.00 87.81 120 ASN A CA 1
ATOM 931 C C . ASN A 1 120 ? 2.523 -7.648 -18.378 1.00 87.81 120 ASN A C 1
ATOM 933 O O . ASN A 1 120 ? 3.266 -7.390 -19.322 1.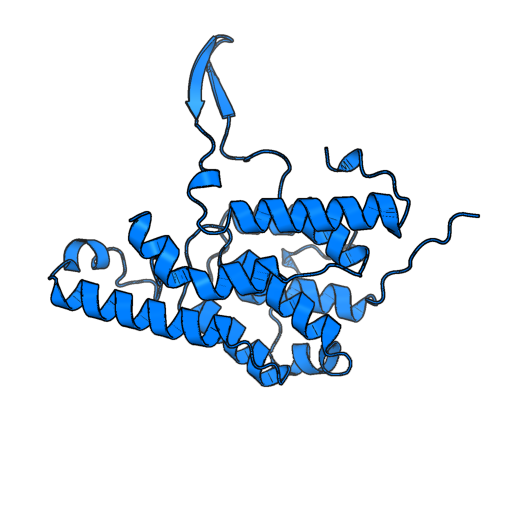00 87.81 120 ASN A O 1
ATOM 937 N N . LEU A 1 121 ? 2.974 -8.001 -17.170 1.00 84.19 121 LEU A N 1
ATOM 938 C CA . LEU A 1 121 ? 4.392 -8.159 -16.835 1.00 84.19 121 LEU A CA 1
ATOM 939 C C . LEU A 1 121 ? 5.018 -9.359 -17.552 1.00 84.19 121 LEU A C 1
ATOM 941 O O . LEU A 1 121 ? 6.085 -9.220 -18.143 1.00 84.19 121 LEU A O 1
ATOM 945 N N . GLU A 1 122 ? 4.336 -10.508 -17.569 1.00 85.50 122 GLU A N 1
ATOM 946 C CA . GLU A 1 122 ? 4.769 -11.696 -18.320 1.00 85.50 122 GLU A CA 1
ATOM 947 C C . GLU A 1 122 ? 4.945 -11.375 -19.808 1.00 85.50 122 GLU A C 1
ATOM 949 O O . GLU A 1 122 ? 5.998 -11.641 -20.383 1.00 85.50 122 GLU A O 1
ATOM 954 N N . LYS A 1 123 ? 3.953 -10.712 -20.412 1.00 83.88 123 LYS A N 1
ATOM 955 C CA . LYS A 1 123 ? 4.015 -10.302 -21.817 1.00 83.88 123 LYS A CA 1
ATOM 956 C C . LYS A 1 123 ? 5.145 -9.305 -22.087 1.00 83.88 123 LYS A C 1
ATOM 958 O O . LYS A 1 123 ? 5.810 -9.406 -23.113 1.00 83.88 123 LYS A O 1
ATOM 963 N N . ALA A 1 124 ? 5.350 -8.336 -21.195 1.00 78.31 124 ALA A N 1
ATOM 964 C CA . ALA A 1 124 ? 6.440 -7.373 -21.326 1.00 78.31 124 ALA A CA 1
ATOM 965 C C . ALA A 1 124 ? 7.812 -8.068 -21.267 1.00 78.31 124 ALA A C 1
ATOM 967 O O . ALA A 1 124 ? 8.714 -7.697 -22.015 1.00 78.31 124 ALA A O 1
ATOM 968 N N . ARG A 1 125 ? 7.950 -9.107 -20.431 1.00 76.19 125 ARG A N 1
ATOM 969 C CA . ARG A 1 125 ? 9.168 -9.922 -20.351 1.00 76.19 125 ARG A CA 1
ATOM 970 C C . ARG A 1 125 ? 9.417 -10.711 -21.637 1.00 76.19 125 ARG A C 1
ATOM 972 O O . ARG A 1 125 ? 10.515 -10.638 -22.173 1.00 76.19 125 ARG A O 1
ATOM 979 N N . GLU A 1 126 ? 8.399 -11.400 -22.157 1.00 79.19 126 GLU A N 1
ATOM 980 C CA . GLU A 1 126 ? 8.494 -12.148 -23.424 1.00 79.19 126 GLU A CA 1
ATOM 981 C C . GLU A 1 126 ? 8.933 -11.242 -24.588 1.00 79.19 126 GLU A C 1
ATOM 983 O O . GLU A 1 126 ? 9.797 -11.611 -25.378 1.00 79.19 126 GLU A O 1
ATOM 988 N N . GLN A 1 127 ? 8.391 -10.022 -24.662 1.00 74.69 127 GLN A N 1
ATOM 989 C CA . GLN A 1 127 ? 8.773 -9.041 -25.683 1.00 74.69 127 GLN A CA 1
ATOM 990 C C . GLN A 1 127 ? 10.231 -8.575 -25.543 1.00 74.69 127 GLN A C 1
ATOM 992 O O . GLN A 1 127 ? 10.926 -8.429 -26.545 1.00 74.69 127 GLN A O 1
ATOM 997 N N . ALA A 1 128 ? 10.714 -8.372 -24.313 1.00 69.69 128 ALA A N 1
ATOM 998 C CA . ALA A 1 128 ? 12.100 -7.975 -24.063 1.00 69.69 128 ALA A CA 1
ATOM 999 C C . ALA A 1 128 ? 13.114 -9.074 -24.441 1.00 69.69 128 ALA A C 1
ATOM 1001 O O . ALA A 1 128 ? 14.197 -8.763 -24.945 1.00 69.69 128 ALA A O 1
ATOM 1002 N N . GLU A 1 129 ? 12.754 -10.344 -24.225 1.00 69.38 129 GLU A N 1
ATOM 1003 C CA . GLU A 1 129 ? 13.539 -11.511 -24.650 1.00 69.38 129 GLU A CA 1
ATOM 1004 C C . GLU A 1 129 ? 13.598 -11.619 -26.189 1.00 69.38 129 GLU A C 1
ATOM 1006 O O . GLU A 1 129 ? 14.669 -11.846 -26.753 1.00 69.38 129 GLU A O 1
ATOM 1011 N N . GLU A 1 130 ? 12.479 -11.394 -26.891 1.00 73.06 130 GLU A N 1
ATOM 1012 C CA . GLU A 1 130 ? 12.422 -11.425 -28.365 1.00 73.06 130 GLU A CA 1
ATOM 1013 C C . GLU A 1 130 ? 13.251 -10.310 -29.032 1.00 73.06 130 GLU A C 1
ATOM 1015 O O . GLU A 1 130 ? 13.896 -10.551 -30.058 1.00 73.06 130 GLU A O 1
ATOM 1020 N N . ASP A 1 131 ? 13.284 -9.112 -28.441 1.00 72.06 131 ASP A N 1
ATOM 1021 C CA . ASP A 1 131 ? 14.038 -7.956 -28.951 1.00 72.06 131 ASP A CA 1
ATOM 1022 C C . ASP A 1 131 ? 15.548 -8.007 -28.624 1.00 72.06 131 ASP A C 1
ATOM 1024 O O . ASP A 1 131 ? 16.300 -7.089 -28.974 1.00 72.06 131 ASP A O 1
ATOM 1028 N N . ASN A 1 132 ? 16.022 -9.100 -28.010 1.00 63.38 132 ASN A N 1
ATOM 1029 C CA . ASN A 1 132 ? 17.428 -9.348 -27.675 1.00 63.38 132 ASN A CA 1
ATOM 1030 C C . ASN A 1 132 ? 18.027 -8.255 -26.765 1.00 63.38 132 ASN A C 1
ATOM 1032 O O . ASN A 1 132 ? 19.210 -7.908 -26.857 1.00 63.38 132 ASN A O 1
ATOM 1036 N N . LEU A 1 133 ? 17.196 -7.698 -25.876 1.00 61.38 133 LEU A N 1
ATOM 1037 C CA . LEU A 1 133 ? 17.569 -6.694 -24.879 1.00 61.38 133 LEU A CA 1
ATOM 1038 C C . LEU A 1 133 ? 18.161 -7.357 -23.616 1.00 61.38 133 LEU A C 1
ATOM 1040 O O . LEU A 1 133 ? 17.957 -6.899 -22.495 1.00 61.38 133 LEU A O 1
ATOM 1044 N N . GLU A 1 134 ? 18.914 -8.447 -23.791 1.00 51.34 134 GLU A N 1
ATOM 1045 C CA . GLU A 1 134 ? 19.497 -9.241 -22.700 1.00 51.34 134 GLU A CA 1
ATOM 1046 C C . GLU A 1 134 ? 20.434 -8.404 -21.813 1.00 51.34 134 GLU A C 1
ATOM 1048 O O . GLU A 1 134 ? 20.500 -8.630 -20.610 1.00 51.34 134 GLU A O 1
ATOM 1053 N N . SER A 1 135 ? 21.063 -7.341 -22.336 1.00 46.66 135 SER A N 1
ATOM 1054 C CA . SER A 1 135 ? 21.911 -6.453 -21.521 1.00 46.66 135 SER A CA 1
ATOM 1055 C C . SER A 1 135 ? 21.143 -5.622 -20.479 1.00 46.66 135 SER A C 1
ATOM 1057 O O . SER A 1 135 ? 21.774 -5.035 -19.607 1.00 46.66 135 SER A O 1
ATOM 1059 N N . TRP A 1 136 ? 19.811 -5.509 -20.576 1.00 49.62 136 TRP A N 1
ATOM 1060 C CA . TRP A 1 136 ? 18.964 -4.931 -19.518 1.00 49.62 136 TRP A CA 1
ATOM 1061 C C . TRP A 1 136 ? 18.524 -5.988 -18.491 1.00 49.62 136 TRP A C 1
ATOM 1063 O O . TRP A 1 136 ? 18.075 -5.633 -17.405 1.00 49.62 136 TRP A O 1
ATOM 1073 N N . LEU A 1 137 ? 18.675 -7.273 -18.828 1.00 44.19 137 LEU A N 1
ATOM 1074 C CA . LEU A 1 137 ? 18.375 -8.432 -17.988 1.00 44.19 137 LEU A CA 1
ATOM 1075 C C . LEU A 1 137 ? 19.638 -8.997 -17.300 1.00 44.19 137 LEU A C 1
ATOM 1077 O O . LEU A 1 137 ? 19.521 -9.671 -16.284 1.00 44.19 137 LEU A O 1
ATOM 1081 N N . GLU A 1 138 ? 20.854 -8.714 -17.773 1.00 39.56 138 GLU A N 1
ATOM 1082 C CA . GLU A 1 138 ? 22.097 -9.260 -17.188 1.00 39.56 138 GLU A CA 1
ATOM 1083 C C . GLU A 1 138 ? 22.402 -8.761 -15.755 1.00 39.56 138 GLU A C 1
ATOM 1085 O O . GLU A 1 138 ? 23.072 -9.464 -15.000 1.00 39.56 138 GLU A O 1
ATOM 1090 N N . GLU A 1 139 ? 21.865 -7.617 -15.306 1.00 43.41 139 GLU A N 1
ATOM 1091 C CA . GLU A 1 139 ? 21.924 -7.232 -13.877 1.00 43.41 139 GLU A CA 1
ATOM 1092 C C . GLU A 1 139 ? 20.904 -8.002 -13.001 1.00 43.41 139 GLU A C 1
ATOM 1094 O O . GLU A 1 139 ? 20.934 -7.889 -11.777 1.00 43.41 139 GLU A O 1
ATOM 1099 N N . THR A 1 140 ? 20.026 -8.818 -13.603 1.00 48.00 140 THR A N 1
ATOM 1100 C CA . THR A 1 140 ? 18.841 -9.422 -12.958 1.00 48.00 140 THR A CA 1
ATOM 1101 C C . THR A 1 140 ? 18.947 -10.924 -12.667 1.00 48.00 140 THR A C 1
ATOM 1103 O O . THR A 1 140 ? 18.031 -11.500 -12.085 1.00 48.00 140 THR A O 1
ATOM 1106 N N . GLU A 1 141 ? 20.072 -11.588 -12.968 1.00 40.97 141 GLU A N 1
ATOM 1107 C CA . GLU A 1 141 ? 20.216 -13.043 -12.744 1.00 40.97 141 GLU A CA 1
ATOM 1108 C C . GLU A 1 141 ? 20.188 -13.473 -11.260 1.00 40.97 141 GLU A C 1
ATOM 1110 O O . GLU A 1 141 ? 20.215 -14.670 -10.960 1.00 40.97 141 GLU A O 1
ATOM 1115 N N . HIS A 1 142 ? 20.155 -12.541 -10.300 1.00 41.50 142 HIS A N 1
ATOM 1116 C CA . HIS A 1 142 ? 20.179 -12.864 -8.865 1.00 41.50 142 HIS A CA 1
ATOM 1117 C C . HIS A 1 142 ? 18.929 -12.464 -8.075 1.00 41.50 142 HIS A C 1
ATOM 1119 O O . HIS A 1 142 ? 18.798 -12.895 -6.930 1.00 41.50 142 HIS A O 1
ATOM 1125 N N . THR A 1 143 ? 17.972 -11.747 -8.664 1.00 43.25 143 THR A N 1
ATOM 1126 C CA . THR A 1 143 ? 16.715 -11.395 -7.987 1.00 43.25 143 THR A CA 1
ATOM 1127 C C . THR A 1 143 ? 15.568 -11.512 -8.981 1.00 43.25 143 THR A C 1
ATOM 1129 O O . THR A 1 143 ? 15.589 -10.876 -10.027 1.00 43.25 143 THR A O 1
ATOM 1132 N N . GLY A 1 144 ? 14.576 -12.358 -8.690 1.00 51.91 144 GLY A N 1
ATOM 1133 C CA . GLY A 1 144 ? 13.363 -12.529 -9.501 1.00 51.91 144 GLY A CA 1
ATOM 1134 C C . GLY A 1 144 ? 12.474 -11.282 -9.479 1.00 51.91 144 GLY A C 1
ATOM 1135 O O . GLY A 1 144 ? 11.378 -11.302 -8.925 1.00 51.91 144 GLY A O 1
ATOM 1136 N N . THR A 1 145 ? 12.966 -10.186 -10.043 1.00 52.56 145 THR A N 1
ATOM 1137 C CA . THR A 1 145 ? 12.371 -8.853 -10.009 1.00 52.56 145 THR A CA 1
ATOM 1138 C C . THR A 1 145 ? 11.693 -8.576 -11.350 1.00 52.56 145 THR A C 1
ATOM 1140 O O . THR A 1 145 ? 12.337 -8.684 -12.393 1.00 52.56 145 THR A O 1
ATOM 1143 N N . PHE A 1 146 ? 10.411 -8.196 -11.364 1.00 52.19 146 PHE A N 1
ATOM 1144 C CA . PHE A 1 146 ? 9.811 -7.612 -12.562 1.00 52.19 146 PHE A CA 1
ATOM 1145 C C . PHE A 1 146 ? 10.210 -6.133 -12.617 1.00 52.19 146 PHE A C 1
ATOM 1147 O O . PHE A 1 146 ? 9.623 -5.278 -11.956 1.00 52.19 146 PHE A O 1
ATOM 1154 N N . ILE A 1 147 ? 11.227 -5.795 -13.410 1.00 51.25 147 ILE A N 1
ATOM 1155 C CA . ILE A 1 147 ? 11.521 -4.384 -13.671 1.00 51.25 147 ILE A CA 1
ATOM 1156 C C . ILE A 1 147 ? 10.435 -3.861 -14.608 1.00 51.25 147 ILE A C 1
ATOM 1158 O O . ILE A 1 147 ? 10.355 -4.263 -15.768 1.00 51.25 147 ILE A O 1
ATOM 1162 N N . ILE A 1 148 ? 9.586 -2.963 -14.107 1.00 53.66 148 ILE A N 1
ATOM 1163 C CA . ILE A 1 148 ? 8.609 -2.261 -14.938 1.00 53.66 148 ILE A CA 1
ATOM 1164 C C . ILE A 1 148 ? 9.421 -1.359 -15.890 1.00 53.66 148 ILE A C 1
ATOM 1166 O O . ILE A 1 148 ? 10.051 -0.409 -15.417 1.00 53.66 148 ILE A O 1
ATOM 1170 N N . PRO A 1 149 ? 9.458 -1.618 -17.212 1.00 44.31 149 PRO A N 1
ATOM 1171 C CA . PRO A 1 149 ? 10.418 -0.975 -18.115 1.00 44.31 149 PRO A CA 1
ATOM 1172 C C . PRO A 1 149 ? 10.270 0.545 -18.077 1.00 44.31 149 PRO A C 1
ATOM 1174 O O . PRO A 1 149 ? 9.193 1.013 -18.410 1.00 44.31 149 PRO A O 1
ATOM 1177 N N . HIS A 1 150 ? 11.307 1.313 -17.705 1.00 47.41 150 HIS A N 1
ATOM 1178 C CA . HIS A 1 150 ? 11.279 2.780 -17.482 1.00 47.41 150 HIS A CA 1
ATOM 1179 C C . HIS A 1 150 ? 10.844 3.660 -18.682 1.00 47.41 150 HIS A C 1
ATOM 1181 O O . HIS A 1 150 ? 11.018 4.879 -18.644 1.00 47.41 150 HIS A O 1
ATOM 1187 N N . ASP A 1 151 ? 10.277 3.083 -19.740 1.00 52.25 151 ASP A N 1
ATOM 1188 C CA . ASP A 1 151 ? 9.603 3.817 -20.801 1.00 52.25 151 ASP A CA 1
ATOM 1189 C C . ASP A 1 151 ? 8.204 4.289 -20.330 1.00 52.25 151 ASP A C 1
ATOM 1191 O O . ASP A 1 151 ? 7.326 3.459 -20.053 1.00 52.25 151 ASP A O 1
ATOM 1195 N N . PRO A 1 152 ? 7.960 5.614 -20.265 1.00 50.00 152 PRO A N 1
ATOM 1196 C CA . PRO A 1 152 ? 6.682 6.186 -19.847 1.00 50.00 152 PRO A CA 1
ATOM 1197 C C . PRO A 1 152 ? 5.459 5.660 -20.616 1.00 50.00 152 PRO A C 1
ATOM 1199 O O . PRO A 1 152 ? 4.364 5.622 -20.046 1.00 50.00 152 PRO A O 1
ATOM 1202 N N . GLU A 1 153 ? 5.611 5.256 -21.884 1.00 51.41 153 GLU A N 1
ATOM 1203 C CA . GLU A 1 153 ? 4.498 4.721 -22.689 1.00 51.41 153 GLU A CA 1
ATOM 1204 C C . GLU A 1 153 ? 4.138 3.273 -22.301 1.00 51.41 153 GLU A C 1
ATOM 1206 O O . GLU A 1 153 ? 2.956 2.916 -22.207 1.00 51.41 153 GLU A O 1
ATOM 1211 N N . HIS A 1 154 ? 5.138 2.446 -21.984 1.00 57.22 154 HIS A N 1
ATOM 1212 C CA . HIS A 1 154 ? 4.937 1.052 -21.576 1.00 57.22 154 HIS A CA 1
ATOM 1213 C C . HIS A 1 154 ? 4.419 0.946 -20.130 1.00 57.22 154 HIS A C 1
ATOM 1215 O O . HIS A 1 154 ? 3.518 0.145 -19.856 1.00 57.22 154 HIS A O 1
ATOM 1221 N N . HIS A 1 155 ? 4.879 1.823 -19.226 1.00 58.19 155 HIS A N 1
ATOM 1222 C CA . HIS A 1 155 ? 4.371 1.948 -17.847 1.00 58.19 155 HIS A CA 1
ATOM 1223 C C . HIS A 1 155 ? 2.865 2.186 -17.776 1.00 58.19 155 HIS A C 1
ATOM 1225 O O . HIS A 1 155 ? 2.171 1.582 -16.953 1.00 58.19 155 HIS A O 1
ATOM 1231 N N . GLN A 1 156 ? 2.342 3.069 -18.631 1.00 60.47 156 GLN A N 1
ATOM 1232 C CA . GLN A 1 156 ? 0.915 3.385 -18.637 1.00 60.47 156 GLN A CA 1
ATOM 1233 C C . GLN A 1 156 ? 0.065 2.175 -19.022 1.00 60.47 156 GLN A C 1
ATOM 1235 O O . GLN A 1 156 ? -0.985 1.967 -18.420 1.00 60.47 156 GLN A O 1
ATOM 1240 N N . THR A 1 157 ? 0.526 1.354 -19.967 1.00 69.94 157 THR A N 1
ATOM 1241 C CA . THR A 1 157 ? -0.248 0.204 -20.453 1.00 69.94 157 THR A CA 1
ATOM 1242 C C . THR A 1 157 ? -0.227 -0.960 -19.463 1.00 69.94 157 THR A C 1
ATOM 1244 O O . THR A 1 157 ? -1.267 -1.572 -19.217 1.00 69.94 157 THR A O 1
ATOM 1247 N N . VAL A 1 158 ? 0.931 -1.248 -18.855 1.00 79.50 158 VAL A N 1
ATOM 1248 C CA . VAL A 1 158 ? 1.082 -2.373 -17.915 1.00 79.50 158 VAL A CA 1
ATOM 1249 C C . VAL A 1 158 ? 0.263 -2.150 -16.644 1.00 79.50 158 VAL A C 1
ATOM 1251 O O . VAL A 1 158 ? -0.452 -3.053 -16.207 1.00 79.50 158 VAL A O 1
ATOM 1254 N N . LEU A 1 159 ? 0.323 -0.939 -16.083 1.00 83.75 159 LEU A N 1
ATOM 1255 C CA . LEU A 1 159 ? -0.274 -0.621 -14.784 1.00 83.75 159 LEU A CA 1
ATOM 1256 C C . LEU A 1 159 ? -1.700 -0.071 -14.864 1.00 83.75 159 LEU A C 1
ATOM 1258 O O . LEU A 1 159 ? -2.330 0.078 -13.820 1.00 83.75 159 LEU A O 1
ATOM 1262 N N . ALA A 1 160 ? -2.237 0.208 -16.058 1.00 86.88 160 ALA A N 1
ATOM 1263 C CA . ALA A 1 160 ? -3.589 0.756 -16.222 1.00 86.88 160 ALA A CA 1
ATOM 1264 C C . ALA A 1 160 ? -4.669 0.038 -15.381 1.00 86.88 160 ALA A C 1
ATOM 1266 O O . ALA A 1 160 ? -5.401 0.729 -14.672 1.00 86.88 160 ALA A O 1
ATOM 1267 N N . PRO A 1 161 ? -4.743 -1.312 -15.342 1.00 90.12 161 PRO A N 1
ATOM 1268 C CA . PRO A 1 161 ? -5.755 -2.001 -14.538 1.00 90.12 161 PRO A CA 1
ATOM 1269 C C . PRO A 1 161 ? -5.644 -1.702 -13.038 1.00 90.12 161 PRO A C 1
ATOM 1271 O O . PRO A 1 161 ? -6.657 -1.597 -12.349 1.00 90.12 161 PRO A O 1
ATOM 1274 N N . ILE A 1 162 ? -4.415 -1.567 -12.533 1.00 91.00 162 ILE A N 1
ATOM 1275 C CA . ILE A 1 162 ? -4.139 -1.245 -11.130 1.00 91.00 162 ILE A CA 1
ATOM 1276 C C . ILE A 1 162 ? -4.478 0.211 -10.846 1.00 91.00 162 ILE A C 1
ATOM 1278 O O . ILE A 1 162 ? -5.094 0.493 -9.822 1.00 91.00 162 ILE A O 1
ATOM 1282 N N . LYS A 1 163 ? -4.134 1.124 -11.762 1.00 89.81 163 LYS A N 1
ATOM 1283 C CA . LYS A 1 163 ? -4.459 2.547 -11.625 1.00 89.81 163 LYS A CA 1
ATOM 1284 C C . LYS A 1 163 ? -5.961 2.761 -11.492 1.00 89.81 163 LYS A C 1
ATOM 1286 O O . LYS A 1 163 ? -6.398 3.340 -10.502 1.00 89.81 163 LYS A O 1
ATOM 1291 N N . ASP A 1 164 ? -6.741 2.190 -12.409 1.00 90.81 164 ASP A N 1
ATOM 1292 C CA . ASP A 1 164 ? -8.205 2.278 -12.385 1.00 90.81 164 ASP A CA 1
ATOM 1293 C C . ASP A 1 164 ? -8.792 1.677 -11.098 1.00 90.81 164 ASP A C 1
ATOM 1295 O O . ASP A 1 164 ? -9.734 2.210 -10.505 1.00 90.81 164 ASP A O 1
ATOM 1299 N N . TRP A 1 165 ? -8.227 0.558 -10.637 1.00 93.12 165 TRP A N 1
ATOM 1300 C CA . TRP A 1 165 ? -8.678 -0.112 -9.419 1.00 93.12 165 TRP A CA 1
ATOM 1301 C C . TRP A 1 165 ? -8.383 0.692 -8.143 1.00 93.12 165 TRP A C 1
ATOM 1303 O O . TRP A 1 165 ? -9.220 0.726 -7.234 1.00 93.12 165 TRP A O 1
ATOM 1313 N N . LEU A 1 166 ? -7.228 1.357 -8.084 1.00 90.81 166 LEU A N 1
ATOM 1314 C CA . LEU A 1 166 ? -6.826 2.242 -6.990 1.00 90.81 166 LEU A CA 1
ATOM 1315 C C . LEU A 1 166 ? -7.586 3.578 -7.008 1.00 90.81 166 LEU A C 1
ATOM 1317 O O . LEU A 1 166 ? -7.952 4.097 -5.950 1.00 90.81 166 LEU A O 1
ATOM 1321 N N . ASP A 1 167 ? -7.895 4.115 -8.189 1.00 90.50 167 ASP A N 1
ATOM 1322 C CA . ASP A 1 167 ? -8.700 5.332 -8.330 1.00 90.50 167 ASP A CA 1
ATOM 1323 C C . ASP A 1 167 ? -10.141 5.142 -7.847 1.00 90.50 167 ASP A C 1
ATOM 1325 O O . ASP A 1 167 ? -10.732 6.065 -7.283 1.00 90.50 167 ASP A O 1
ATOM 1329 N N . GLY A 1 168 ? -10.675 3.925 -7.972 1.00 90.06 168 GLY A N 1
ATOM 1330 C CA . GLY A 1 168 ? -11.965 3.536 -7.402 1.00 90.06 168 GLY A CA 1
ATOM 1331 C C . GLY A 1 168 ? -11.965 3.309 -5.884 1.00 90.06 168 GLY A C 1
ATOM 1332 O O . GLY A 1 168 ? -12.988 2.885 -5.345 1.00 90.06 168 GLY A O 1
ATOM 1333 N N . TRP A 1 169 ? -10.846 3.525 -5.182 1.00 90.75 169 TRP A N 1
ATOM 1334 C CA . TRP A 1 169 ? -10.781 3.315 -3.737 1.00 90.75 169 TRP A CA 1
ATOM 1335 C C . TRP A 1 169 ? -11.441 4.452 -2.957 1.00 90.75 169 TRP A C 1
ATOM 1337 O O . TRP A 1 169 ? -10.921 5.572 -2.899 1.00 90.75 169 TRP A O 1
ATOM 1347 N N . ASP A 1 170 ? -12.555 4.115 -2.308 1.00 87.75 170 ASP A N 1
ATOM 1348 C CA . ASP A 1 170 ? -13.285 5.002 -1.412 1.00 87.75 170 ASP A CA 1
ATOM 1349 C C . ASP A 1 170 ? -13.019 4.656 0.065 1.00 87.75 170 ASP A C 1
ATOM 1351 O O . ASP A 1 170 ? -13.270 3.533 0.526 1.00 87.75 170 ASP A O 1
ATOM 1355 N N . ILE A 1 171 ? -12.459 5.614 0.805 1.00 89.19 171 ILE A N 1
ATOM 1356 C CA . ILE A 1 171 ? -11.941 5.412 2.162 1.00 89.19 171 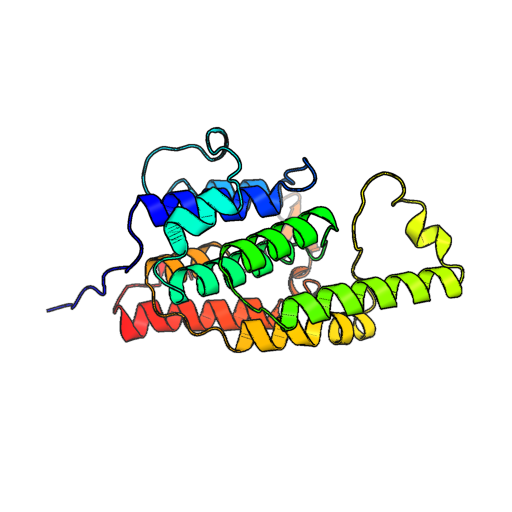ILE A CA 1
ATOM 1357 C C . ILE A 1 171 ? -13.026 5.763 3.176 1.00 89.19 171 ILE A C 1
ATOM 1359 O O . ILE A 1 171 ? -13.473 6.899 3.252 1.00 89.19 171 ILE A O 1
ATOM 1363 N N . HIS A 1 172 ? -13.385 4.781 4.004 1.00 88.88 172 HIS A N 1
ATOM 1364 C CA . HIS A 1 172 ? -14.479 4.883 4.976 1.00 88.88 172 HIS A CA 1
ATOM 1365 C C . HIS A 1 172 ? -14.073 4.483 6.402 1.00 88.88 172 HIS A C 1
ATOM 1367 O O . HIS A 1 172 ? -14.924 4.212 7.247 1.00 88.88 172 HIS A O 1
ATOM 1373 N N . ASP A 1 173 ? -12.771 4.374 6.675 1.00 89.88 173 ASP A N 1
ATOM 1374 C CA . ASP A 1 173 ? -12.266 4.036 8.005 1.00 89.88 173 ASP A CA 1
ATOM 1375 C C . ASP A 1 173 ? -11.200 5.052 8.444 1.00 89.88 173 ASP A C 1
ATOM 1377 O O . ASP A 1 173 ? -10.213 5.232 7.727 1.00 89.88 173 ASP A O 1
ATOM 1381 N N . PRO A 1 174 ? -11.350 5.697 9.619 1.00 89.56 174 PRO A N 1
ATOM 1382 C CA . PRO A 1 174 ? -10.403 6.702 10.100 1.00 89.56 174 PRO A CA 1
ATOM 1383 C C . PRO A 1 174 ? -8.970 6.182 10.229 1.00 89.56 174 PRO A C 1
ATOM 1385 O O . PRO A 1 174 ? -8.036 6.885 9.858 1.00 89.56 174 PRO A O 1
ATOM 1388 N N . LYS A 1 175 ? -8.759 4.935 10.684 1.00 86.69 175 LYS A N 1
ATOM 1389 C CA . LYS A 1 175 ? -7.398 4.381 10.791 1.00 86.69 175 LYS A CA 1
ATOM 1390 C C . LYS A 1 175 ? -6.779 4.175 9.416 1.00 86.69 175 LYS A C 1
ATOM 1392 O O . LYS A 1 175 ? -5.604 4.481 9.238 1.00 86.69 175 LYS A O 1
ATOM 1397 N N . VAL A 1 176 ? -7.562 3.694 8.449 1.00 87.81 176 VAL A N 1
ATOM 1398 C CA . VAL A 1 176 ? -7.100 3.558 7.060 1.00 87.81 176 VAL A CA 1
ATOM 1399 C C . VAL A 1 176 ? -6.764 4.934 6.479 1.00 87.81 176 VAL A C 1
ATOM 1401 O O . VAL A 1 176 ? -5.697 5.099 5.896 1.00 87.81 176 VAL A O 1
ATOM 1404 N N . ALA A 1 177 ? -7.609 5.944 6.702 1.00 90.88 177 ALA A N 1
ATOM 1405 C CA . ALA A 1 177 ? -7.369 7.306 6.230 1.00 90.88 177 ALA A CA 1
ATOM 1406 C C . ALA A 1 177 ? -6.103 7.933 6.841 1.00 90.88 177 ALA A C 1
ATOM 1408 O O . ALA A 1 177 ? -5.278 8.496 6.118 1.00 90.88 177 ALA A O 1
ATOM 1409 N N . HIS A 1 178 ? -5.898 7.787 8.154 1.00 87.62 178 HIS A N 1
ATOM 1410 C CA . HIS A 1 178 ? -4.671 8.226 8.823 1.00 87.62 178 HIS A CA 1
ATOM 1411 C C . HIS A 1 178 ? -3.432 7.512 8.285 1.00 87.62 178 HIS A C 1
ATOM 1413 O O . HIS A 1 178 ? -2.422 8.164 8.027 1.00 87.62 178 HIS A O 1
ATOM 1419 N N . MET A 1 179 ? -3.512 6.195 8.081 1.00 81.31 179 MET A N 1
ATOM 1420 C CA . MET A 1 179 ? -2.419 5.405 7.516 1.00 81.31 179 MET A CA 1
ATOM 1421 C C . MET A 1 179 ? -2.043 5.905 6.125 1.00 81.31 179 MET A C 1
ATOM 1423 O O . MET A 1 179 ? -0.876 6.177 5.879 1.00 81.31 179 MET A O 1
ATOM 1427 N N . VAL A 1 180 ? -3.024 6.098 5.243 1.00 86.44 180 VAL A N 1
ATOM 1428 C CA . VAL A 1 180 ? -2.807 6.647 3.899 1.00 86.44 180 VAL A CA 1
ATOM 1429 C C . VAL A 1 180 ? -2.143 8.025 3.966 1.00 86.44 180 VAL A C 1
ATOM 1431 O O . VAL A 1 180 ? -1.168 8.268 3.260 1.00 86.44 180 VAL A O 1
ATOM 1434 N N . CYS A 1 181 ? -2.631 8.925 4.826 1.00 86.44 181 CYS A N 1
ATOM 1435 C CA . CYS A 1 181 ? -2.075 10.276 4.956 1.00 86.44 181 CYS A CA 1
ATOM 1436 C C . CYS A 1 181 ? -0.628 10.296 5.462 1.00 86.44 181 CYS A C 1
ATOM 1438 O O . CYS A 1 181 ? 0.099 11.237 5.155 1.00 86.44 181 CYS A O 1
ATOM 1440 N N . LYS A 1 182 ? -0.228 9.286 6.240 1.00 77.81 182 LYS A N 1
ATOM 1441 C CA . LYS A 1 182 ? 1.147 9.101 6.718 1.00 77.81 182 LYS A CA 1
ATOM 1442 C C . LYS A 1 182 ? 2.029 8.388 5.693 1.00 77.81 182 LYS A C 1
ATOM 1444 O O . LYS A 1 182 ? 3.190 8.745 5.551 1.00 77.81 182 LYS A O 1
ATOM 1449 N N . MET A 1 183 ? 1.466 7.419 4.966 1.00 74.62 183 MET A N 1
ATOM 1450 C CA . MET A 1 183 ? 2.151 6.657 3.917 1.00 74.62 183 MET A CA 1
ATOM 1451 C C . MET A 1 183 ? 2.569 7.543 2.751 1.00 74.62 183 MET A C 1
ATOM 1453 O O . MET A 1 183 ? 3.652 7.388 2.199 1.00 74.62 183 MET A O 1
ATOM 1457 N N . ILE A 1 184 ? 1.674 8.445 2.352 1.00 78.62 184 ILE A N 1
ATOM 1458 C CA . ILE A 1 184 ? 1.834 9.267 1.160 1.00 78.62 184 ILE A CA 1
ATOM 1459 C C . ILE A 1 184 ? 2.226 10.670 1.629 1.00 78.62 184 ILE A C 1
ATOM 1461 O O . ILE A 1 184 ? 1.356 11.433 2.063 1.00 78.62 184 ILE A O 1
ATOM 1465 N N . PRO A 1 185 ? 3.519 11.033 1.584 1.00 70.62 185 PRO A N 1
ATOM 1466 C CA . PRO A 1 185 ? 3.971 12.303 2.128 1.00 70.62 185 PRO A CA 1
ATOM 1467 C C . PRO A 1 185 ? 3.377 13.490 1.343 1.00 70.62 185 PRO A C 1
ATOM 1469 O O . PRO A 1 185 ? 3.112 13.378 0.144 1.00 70.62 185 PRO A O 1
ATOM 1472 N N . PRO A 1 186 ? 3.157 14.656 1.988 1.00 69.69 186 PRO A N 1
ATOM 1473 C CA . PRO A 1 186 ? 2.659 15.863 1.315 1.00 69.69 186 PRO A CA 1
ATOM 1474 C C . PRO A 1 186 ? 3.663 16.445 0.307 1.00 69.69 186 PRO A C 1
ATOM 1476 O O . PRO A 1 186 ? 3.276 17.194 -0.587 1.00 69.69 186 PRO A O 1
ATOM 1479 N N . GLN A 1 187 ? 4.947 16.109 0.456 1.00 64.94 187 GLN A N 1
ATOM 1480 C CA . GLN A 1 187 ? 6.038 16.532 -0.417 1.00 64.94 187 GLN A CA 1
ATOM 1481 C C . GLN A 1 187 ? 6.892 15.324 -0.793 1.00 64.94 187 GLN A C 1
ATOM 1483 O O . GLN A 1 187 ? 7.054 14.393 -0.007 1.00 64.94 187 GLN A O 1
ATOM 1488 N N . CYS A 1 188 ? 7.454 15.346 -1.998 1.00 62.88 188 CYS A N 1
ATOM 1489 C CA . CYS A 1 188 ? 8.337 14.288 -2.461 1.00 62.88 188 CYS A CA 1
ATOM 1490 C C . CYS A 1 188 ? 9.623 14.262 -1.611 1.00 62.88 188 CYS A C 1
ATOM 1492 O O . CYS A 1 188 ? 10.360 15.245 -1.657 1.00 62.88 188 CYS A O 1
ATOM 1494 N N . PRO A 1 189 ? 9.964 13.176 -0.885 1.00 55.62 189 PRO A N 1
ATOM 1495 C CA . PRO A 1 189 ? 11.155 13.149 -0.020 1.00 55.62 189 PRO A CA 1
ATOM 1496 C C . PRO A 1 189 ? 12.468 13.289 -0.809 1.00 55.62 189 PRO A C 1
ATOM 1498 O O . PRO A 1 189 ? 13.501 13.701 -0.277 1.00 55.62 189 PRO A O 1
ATOM 1501 N N . PHE A 1 190 ? 12.420 12.968 -2.102 1.00 55.00 190 PHE A N 1
ATOM 1502 C CA . PHE A 1 190 ? 13.532 13.116 -3.032 1.00 55.00 190 PHE A CA 1
ATOM 1503 C C . PHE A 1 190 ? 13.654 14.532 -3.605 1.00 55.00 190 P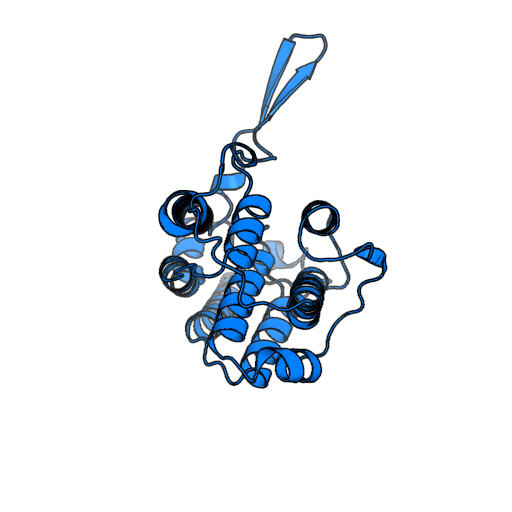HE A C 1
ATOM 1505 O O . PHE A 1 190 ? 14.740 14.896 -4.052 1.00 55.00 190 PHE A O 1
ATOM 1512 N N . GLU A 1 191 ? 12.586 15.340 -3.578 1.00 65.25 191 GLU A N 1
ATOM 1513 C CA . GLU A 1 191 ? 12.660 16.735 -4.011 1.00 65.25 191 GLU A CA 1
ATOM 1514 C C . GLU A 1 191 ? 13.346 17.565 -2.930 1.00 65.25 191 GLU A C 1
ATOM 1516 O O . GLU A 1 191 ? 12.771 17.870 -1.885 1.00 65.25 191 GLU A O 1
ATOM 1521 N N . ARG A 1 192 ? 14.609 17.925 -3.157 1.00 59.22 192 ARG A N 1
ATOM 1522 C CA . ARG A 1 192 ? 15.376 18.700 -2.178 1.00 59.22 192 ARG A CA 1
ATOM 1523 C C . ARG A 1 192 ? 16.482 19.517 -2.813 1.00 59.22 192 ARG A C 1
ATOM 1525 O O . ARG A 1 192 ? 17.096 19.134 -3.809 1.00 59.22 192 ARG A O 1
ATOM 1532 N N . ASP A 1 193 ? 16.782 20.638 -2.175 1.00 69.38 193 ASP A N 1
ATOM 1533 C CA . ASP A 1 193 ? 17.917 21.478 -2.529 1.00 69.38 193 ASP A CA 1
ATOM 1534 C C . ASP A 1 193 ? 19.185 21.003 -1.811 1.00 69.38 193 ASP A C 1
ATOM 1536 O O . ASP A 1 193 ? 19.233 20.924 -0.585 1.00 69.38 193 ASP A O 1
ATOM 1540 N N . ILE A 1 194 ? 20.246 20.729 -2.570 1.00 71.75 194 ILE A N 1
ATOM 1541 C CA . ILE A 1 194 ? 21.578 20.466 -2.024 1.00 71.75 194 ILE A CA 1
ATOM 1542 C C . ILE A 1 194 ? 22.259 21.812 -1.785 1.00 71.75 194 ILE A C 1
ATOM 1544 O O . ILE A 1 194 ? 22.619 22.523 -2.729 1.00 71.75 194 ILE A O 1
ATOM 1548 N N . VAL A 1 195 ? 22.451 22.163 -0.515 1.00 59.28 195 VAL A N 1
ATOM 1549 C CA . VAL A 1 195 ? 23.104 23.406 -0.088 1.00 59.28 195 VAL A CA 1
ATOM 1550 C C . VAL A 1 195 ? 24.465 23.079 0.521 1.00 59.28 195 VAL A C 1
ATOM 1552 O O . VAL A 1 195 ? 24.550 22.351 1.505 1.00 59.28 195 VAL A O 1
ATOM 1555 N N . ILE A 1 196 ? 25.538 23.652 -0.029 1.00 65.06 196 ILE A N 1
ATOM 1556 C CA . ILE A 1 196 ? 26.901 23.527 0.510 1.00 65.06 196 ILE A CA 1
ATOM 1557 C C . ILE A 1 196 ? 27.403 24.938 0.836 1.00 65.06 196 ILE A C 1
ATOM 1559 O O . ILE A 1 196 ? 27.282 25.852 0.020 1.00 65.06 196 ILE A O 1
ATOM 1563 N N . PHE A 1 197 ? 27.924 25.142 2.052 1.00 76.00 197 PHE A N 1
ATOM 1564 C CA . PHE A 1 197 ? 28.371 26.455 2.554 1.00 76.00 197 PHE A CA 1
ATOM 1565 C C . PHE A 1 197 ? 27.314 27.573 2.423 1.00 76.00 197 PHE A C 1
ATOM 1567 O O . PHE A 1 197 ? 27.636 28.719 2.109 1.00 76.00 197 PHE A O 1
ATOM 1574 N N . GLY A 1 198 ? 26.035 27.242 2.636 1.00 74.00 198 GLY A N 1
ATOM 1575 C CA . GLY A 1 198 ? 24.930 28.207 2.586 1.00 74.00 198 GLY A CA 1
ATOM 1576 C C . GLY A 1 198 ? 24.529 28.667 1.179 1.00 74.00 198 GLY A C 1
ATOM 1577 O O . GLY A 1 198 ? 23.726 29.588 1.053 1.00 74.00 198 GLY A O 1
ATOM 1578 N N . LYS A 1 199 ? 25.060 28.046 0.116 1.00 65.19 199 LYS A N 1
ATOM 1579 C CA . LYS A 1 199 ? 24.652 28.300 -1.273 1.00 65.19 199 LYS A CA 1
ATOM 1580 C C . LYS A 1 199 ? 24.023 27.049 -1.874 1.00 65.19 199 LYS A C 1
ATOM 1582 O O . LYS A 1 199 ? 24.578 25.961 -1.749 1.00 65.19 199 LYS A O 1
ATOM 1587 N N . LYS A 1 200 ? 22.869 27.209 -2.526 1.00 81.94 200 LYS A N 1
ATOM 1588 C CA . LYS A 1 200 ? 22.203 26.149 -3.297 1.00 81.94 200 LYS A CA 1
ATOM 1589 C C . LYS A 1 200 ? 23.107 25.745 -4.466 1.00 81.94 200 LYS A C 1
ATOM 1591 O O . LYS A 1 200 ? 23.393 26.574 -5.326 1.00 81.94 200 LYS A O 1
ATOM 1596 N N . VAL A 1 201 ? 23.590 24.505 -4.453 1.00 79.94 201 VAL A N 1
ATOM 1597 C CA . VAL A 1 201 ? 24.529 23.949 -5.446 1.00 79.94 201 VAL A CA 1
ATOM 1598 C C . VAL A 1 201 ? 23.794 23.117 -6.489 1.00 79.94 201 VAL A C 1
ATOM 1600 O O . VAL A 1 201 ? 24.141 23.165 -7.664 1.00 79.94 201 VAL A O 1
ATOM 1603 N N . ALA A 1 202 ? 22.760 22.388 -6.075 1.00 66.69 202 ALA A N 1
ATOM 1604 C CA . ALA A 1 202 ? 21.926 21.598 -6.968 1.00 66.69 202 ALA A CA 1
ATOM 1605 C C . ALA A 1 202 ? 20.500 21.500 -6.417 1.00 66.69 202 ALA A C 1
ATOM 1607 O O . ALA A 1 202 ? 20.282 21.636 -5.215 1.00 66.69 202 ALA A O 1
ATOM 1608 N N . HIS A 1 203 ? 19.539 21.273 -7.303 1.00 73.56 203 HIS A N 1
ATOM 1609 C CA . HIS A 1 203 ? 18.163 20.932 -6.962 1.00 73.56 203 HIS A CA 1
ATOM 1610 C C . HIS A 1 203 ? 17.913 19.516 -7.474 1.00 73.56 203 HIS A C 1
ATOM 1612 O O . HIS A 1 203 ? 18.099 19.271 -8.667 1.00 73.56 203 HIS A O 1
ATOM 1618 N N . ILE A 1 204 ? 17.552 18.595 -6.583 1.00 57.28 204 ILE A N 1
ATOM 1619 C CA . ILE A 1 204 ? 17.057 17.277 -6.972 1.00 57.28 204 ILE A CA 1
ATOM 1620 C C . ILE A 1 204 ? 15.561 17.467 -7.256 1.00 57.28 204 ILE A C 1
ATOM 1622 O O . ILE A 1 204 ? 14.836 17.834 -6.330 1.00 57.28 204 ILE A O 1
ATOM 1626 N N . PRO A 1 205 ? 15.102 17.295 -8.509 1.00 54.47 205 PRO A N 1
ATOM 1627 C CA . PRO A 1 205 ? 13.691 17.442 -8.846 1.00 54.47 205 PRO A CA 1
ATOM 1628 C C . PRO A 1 205 ? 12.851 16.349 -8.175 1.00 54.47 205 PRO A C 1
ATOM 1630 O O . PRO A 1 205 ? 13.376 15.313 -7.764 1.00 54.47 205 PRO A O 1
ATOM 1633 N N . ALA A 1 206 ? 11.533 16.552 -8.105 1.00 54.56 206 ALA A N 1
ATOM 1634 C CA . ALA A 1 206 ? 10.604 15.542 -7.610 1.00 54.56 206 ALA A CA 1
ATOM 1635 C C . ALA A 1 206 ? 10.654 14.262 -8.457 1.00 54.56 206 ALA A C 1
ATOM 1637 O O . ALA A 1 206 ? 9.960 14.132 -9.466 1.00 54.56 206 ALA A O 1
ATOM 1638 N N . MET A 1 207 ? 11.437 13.285 -7.995 1.00 52.12 207 MET A N 1
ATOM 1639 C CA . MET A 1 207 ? 11.481 11.930 -8.555 1.00 52.12 207 MET A CA 1
ATOM 1640 C C . MET A 1 207 ? 10.138 11.210 -8.400 1.00 52.12 207 MET A C 1
ATOM 1642 O O . MET A 1 207 ? 9.873 10.240 -9.092 1.00 52.12 207 MET A O 1
ATOM 1646 N N . CYS A 1 208 ? 9.243 11.721 -7.555 1.00 56.72 208 CYS A N 1
ATOM 1647 C CA . CYS A 1 208 ? 7.928 11.147 -7.313 1.00 56.72 208 CYS A CA 1
ATOM 1648 C C . CYS A 1 208 ? 7.023 11.125 -8.552 1.00 56.72 208 CYS A C 1
ATOM 1650 O O . CYS A 1 208 ? 6.137 10.288 -8.603 1.00 56.72 208 CYS A O 1
ATOM 1652 N N . LYS A 1 209 ? 7.267 11.955 -9.581 1.00 52.69 209 LYS A N 1
ATOM 1653 C CA . LYS A 1 209 ? 6.574 11.824 -10.881 1.00 52.69 209 LYS A CA 1
ATOM 1654 C C . LYS A 1 209 ? 7.033 10.623 -11.718 1.00 52.69 209 LYS A C 1
ATOM 1656 O O . LYS A 1 209 ? 6.392 10.316 -12.716 1.00 52.69 209 LYS A O 1
ATOM 1661 N N . LEU A 1 210 ? 8.143 9.984 -11.347 1.00 57.09 210 LEU A N 1
ATOM 1662 C CA . LEU A 1 210 ? 8.595 8.731 -11.950 1.00 57.09 210 LEU A CA 1
ATOM 1663 C C . LEU A 1 210 ? 7.892 7.521 -11.335 1.00 57.09 210 LEU A C 1
ATOM 1665 O O . LEU A 1 210 ? 7.863 6.477 -11.976 1.00 57.09 210 LEU A O 1
ATOM 1669 N N . ASN A 1 211 ? 7.317 7.651 -10.129 1.00 68.31 211 ASN A N 1
ATOM 1670 C CA . ASN A 1 211 ? 6.466 6.598 -9.592 1.00 68.31 211 ASN A CA 1
ATOM 1671 C C . ASN A 1 211 ? 5.245 6.474 -10.521 1.00 68.31 211 ASN A C 1
ATOM 1673 O O . ASN A 1 211 ? 4.501 7.448 -10.698 1.00 68.31 211 ASN A O 1
ATOM 1677 N N . PRO A 1 212 ? 5.008 5.294 -11.110 1.00 70.00 212 PRO A N 1
ATOM 1678 C CA . PRO A 1 212 ? 3.952 5.138 -12.093 1.00 70.00 212 PRO A CA 1
ATOM 1679 C C . PRO A 1 212 ? 2.539 5.288 -11.503 1.00 70.00 212 PRO A C 1
ATOM 1681 O O . PRO A 1 212 ? 1.598 5.507 -12.264 1.00 70.00 212 PRO A O 1
ATOM 1684 N N . LEU A 1 213 ? 2.377 5.217 -10.181 1.00 77.31 213 LEU A N 1
ATOM 1685 C CA . LEU A 1 213 ? 1.135 5.434 -9.435 1.00 77.31 213 LEU A CA 1
ATOM 1686 C C . LEU A 1 213 ? 1.025 6.834 -8.806 1.00 77.31 213 LEU A C 1
ATOM 1688 O O . LEU A 1 213 ? 0.132 7.055 -7.992 1.00 77.31 213 LEU A O 1
ATOM 1692 N N . TYR A 1 214 ? 1.894 7.792 -9.149 1.00 79.25 214 TYR A N 1
ATOM 1693 C CA . TYR A 1 214 ? 1.909 9.123 -8.523 1.00 79.25 214 TYR A CA 1
ATOM 1694 C C . TYR A 1 214 ? 0.528 9.796 -8.450 1.00 79.25 214 TYR A C 1
ATOM 1696 O O . TYR A 1 214 ? 0.106 10.223 -7.374 1.00 79.25 214 TYR A O 1
ATOM 1704 N N . ASP A 1 215 ? -0.194 9.861 -9.572 1.00 83.06 215 ASP A N 1
ATOM 1705 C CA . ASP A 1 215 ? -1.507 10.515 -9.628 1.00 83.06 215 ASP A CA 1
ATOM 1706 C C . ASP A 1 215 ? -2.535 9.795 -8.738 1.00 83.06 215 ASP A C 1
ATOM 1708 O O . ASP A 1 215 ? -3.308 10.445 -8.029 1.00 83.06 215 ASP A O 1
ATOM 1712 N N . GLN A 1 216 ? -2.488 8.458 -8.705 1.00 86.81 216 GLN A N 1
ATOM 1713 C CA . GLN A 1 216 ? -3.332 7.632 -7.839 1.00 86.81 216 GLN A CA 1
ATOM 1714 C C . GLN A 1 216 ? -3.013 7.901 -6.366 1.00 86.81 216 GLN A C 1
ATOM 1716 O O . GLN A 1 216 ? -3.927 8.131 -5.579 1.00 86.81 216 GLN A O 1
ATOM 1721 N N . LEU A 1 217 ? -1.732 7.934 -5.985 1.00 85.06 217 LEU A N 1
ATOM 1722 C CA . LEU A 1 217 ? -1.302 8.212 -4.613 1.00 85.06 217 LEU A CA 1
ATOM 1723 C C . LEU A 1 217 ? -1.784 9.592 -4.146 1.00 85.06 217 LEU A C 1
ATOM 1725 O O . LEU A 1 217 ? -2.365 9.715 -3.067 1.00 85.06 217 LEU A O 1
ATOM 1729 N N . VAL A 1 218 ? -1.615 10.626 -4.975 1.00 86.12 218 VAL A N 1
ATOM 1730 C CA . VAL A 1 218 ? -2.117 11.978 -4.676 1.00 86.12 218 VAL A CA 1
ATOM 1731 C C . VAL A 1 218 ? -3.642 11.977 -4.532 1.00 86.12 218 VAL A C 1
ATOM 1733 O O . VAL A 1 218 ? -4.170 12.560 -3.582 1.00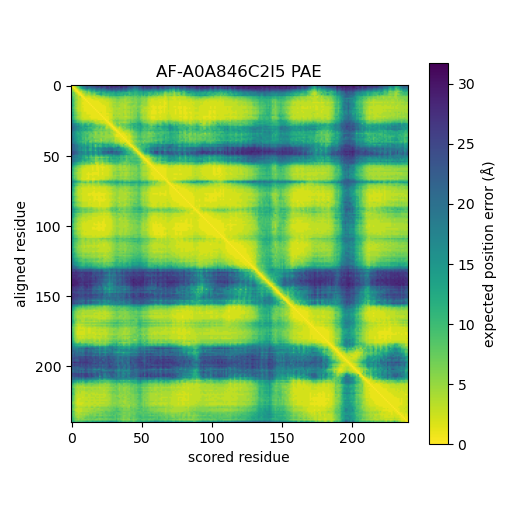 86.12 218 VAL A O 1
ATOM 1736 N N . GLY A 1 219 ? -4.356 11.294 -5.430 1.00 89.44 219 GLY A N 1
ATOM 1737 C CA . GLY A 1 219 ? -5.813 11.175 -5.385 1.00 89.44 219 GLY A CA 1
ATOM 1738 C C . GLY A 1 219 ? -6.320 10.462 -4.128 1.00 89.44 219 GLY A C 1
ATOM 1739 O O . GLY A 1 219 ? -7.207 10.975 -3.444 1.00 89.44 219 GLY A O 1
ATOM 1740 N N . ILE A 1 220 ? -5.734 9.312 -3.787 1.00 91.62 220 ILE A N 1
ATOM 1741 C CA . ILE A 1 220 ? -6.060 8.530 -2.584 1.00 91.62 220 ILE A CA 1
ATOM 1742 C C . ILE A 1 220 ? -5.777 9.362 -1.332 1.00 91.62 220 ILE A C 1
ATOM 1744 O O . ILE A 1 220 ? -6.607 9.425 -0.424 1.00 91.62 220 ILE A O 1
ATOM 1748 N N . ARG A 1 221 ? -4.636 10.055 -1.296 1.00 90.75 221 ARG A N 1
ATOM 1749 C CA . ARG A 1 221 ? -4.275 10.932 -0.184 1.00 90.75 221 ARG A CA 1
ATOM 1750 C C . ARG A 1 221 ? -5.287 12.056 0.008 1.00 90.75 221 ARG A C 1
ATOM 1752 O O . ARG A 1 221 ? -5.685 12.326 1.140 1.00 90.75 221 ARG A O 1
ATOM 1759 N N . PHE A 1 222 ? -5.696 12.707 -1.077 1.00 91.44 222 PHE A N 1
ATOM 1760 C CA . PHE A 1 222 ? -6.715 13.749 -1.026 1.00 91.44 222 PHE A CA 1
ATOM 1761 C C . PHE A 1 222 ? -8.038 13.196 -0.482 1.00 91.44 222 PHE A C 1
ATOM 1763 O O . PHE A 1 222 ? -8.591 13.774 0.449 1.00 91.44 222 PHE A O 1
ATOM 1770 N N . ARG A 1 223 ? -8.494 12.034 -0.974 1.00 93.75 223 ARG A N 1
ATOM 1771 C CA . ARG A 1 223 ? -9.701 11.358 -0.464 1.00 93.75 223 ARG A CA 1
ATOM 1772 C C . ARG A 1 223 ? -9.600 11.045 1.032 1.00 93.75 223 ARG A C 1
ATOM 1774 O O . ARG A 1 223 ? -10.551 11.296 1.764 1.00 93.75 223 ARG A O 1
ATOM 1781 N N . ALA A 1 224 ? -8.447 10.567 1.501 1.00 93.19 224 ALA A N 1
ATOM 1782 C CA . ALA A 1 224 ? -8.213 10.303 2.920 1.00 93.19 224 ALA A CA 1
ATOM 1783 C C . ALA A 1 224 ? -8.277 11.576 3.779 1.00 93.19 224 ALA A C 1
ATOM 1785 O O . ALA A 1 224 ? -8.915 11.570 4.831 1.00 93.19 224 ALA A O 1
ATOM 1786 N N . LEU A 1 225 ? -7.654 12.671 3.329 1.00 92.88 225 LEU A N 1
ATOM 1787 C CA . LEU A 1 225 ? -7.719 13.963 4.018 1.00 92.88 225 LEU A CA 1
ATOM 1788 C C . LEU A 1 225 ? -9.146 14.510 4.066 1.00 92.88 225 LEU A C 1
ATOM 1790 O O . LEU A 1 225 ? -9.584 14.940 5.130 1.00 92.88 225 LEU A O 1
ATOM 1794 N N . SER A 1 226 ? -9.864 14.472 2.941 1.00 93.44 226 SER A N 1
ATOM 1795 C CA . SER A 1 226 ? -11.267 14.886 2.868 1.00 93.44 226 SER A CA 1
ATOM 1796 C C . SER A 1 226 ? -12.136 14.060 3.806 1.00 93.44 226 SER A C 1
ATOM 1798 O O . SER A 1 226 ? -12.897 14.630 4.573 1.00 93.44 226 SER A O 1
ATOM 1800 N N . TYR A 1 227 ? -11.970 12.737 3.841 1.00 94.31 227 TYR A N 1
ATOM 1801 C CA . TYR A 1 227 ? -12.704 11.887 4.777 1.00 94.31 227 TYR A CA 1
ATOM 1802 C C . TYR A 1 227 ? -12.441 12.272 6.246 1.00 94.31 227 TYR A C 1
ATOM 1804 O O . TYR A 1 227 ? -13.377 12.427 7.030 1.00 94.31 227 TYR A O 1
ATOM 1812 N N . LEU A 1 228 ? -11.178 12.494 6.626 1.00 92.81 228 LEU A N 1
ATOM 1813 C CA . LEU A 1 228 ? -10.829 12.906 7.991 1.00 92.81 228 LEU A CA 1
ATOM 1814 C C . LEU A 1 228 ? -11.377 14.298 8.354 1.00 92.81 228 LEU A C 1
ATOM 1816 O O . LEU A 1 228 ? -11.873 14.494 9.464 1.00 92.81 228 LEU A O 1
ATOM 1820 N N . ALA A 1 229 ? -11.304 15.260 7.436 1.00 92.94 229 ALA A N 1
ATOM 1821 C CA . ALA A 1 229 ? -11.753 16.629 7.680 1.00 92.94 229 ALA A CA 1
ATOM 1822 C C . ALA A 1 229 ? -13.285 16.764 7.635 1.00 92.94 229 ALA A C 1
ATOM 1824 O O . ALA A 1 229 ? -13.882 17.357 8.534 1.00 92.94 229 ALA A O 1
ATOM 1825 N N . ASP A 1 230 ? -13.925 16.202 6.611 1.00 92.62 230 ASP A N 1
ATOM 1826 C CA . ASP A 1 230 ? -15.338 16.428 6.304 1.00 92.62 230 ASP A CA 1
ATOM 1827 C C . ASP A 1 230 ? -16.254 15.433 7.031 1.00 92.62 230 ASP A C 1
ATOM 1829 O O . ASP A 1 230 ? -17.268 15.841 7.597 1.00 92.62 230 ASP A O 1
ATOM 1833 N N . GLU A 1 231 ? -15.895 14.148 7.096 1.00 92.25 231 GLU A N 1
ATOM 1834 C CA . GLU A 1 231 ? -16.738 13.117 7.725 1.00 92.25 231 GLU A CA 1
ATOM 1835 C C . GLU A 1 231 ? -16.359 12.889 9.197 1.00 92.25 231 GLU A C 1
ATOM 1837 O O . GLU A 1 231 ? -17.228 12.880 10.075 1.00 92.25 231 GLU A O 1
ATOM 1842 N N . CYS A 1 232 ? -15.062 12.761 9.505 1.00 90.38 232 CYS A N 1
ATOM 1843 C CA . CYS A 1 232 ? -14.597 12.573 10.888 1.00 90.38 232 CYS A CA 1
ATOM 1844 C C . CYS A 1 232 ? -14.521 13.878 11.697 1.00 90.38 232 CYS A C 1
ATOM 1846 O O . CYS A 1 232 ? -14.471 13.818 12.929 1.00 90.38 232 CYS A O 1
ATOM 1848 N N . GLN A 1 233 ? -14.558 15.044 11.034 1.00 91.19 233 GLN A N 1
ATOM 1849 C CA . GLN A 1 233 ? -14.475 16.372 11.661 1.00 91.19 233 GLN A CA 1
ATOM 1850 C C . GLN A 1 233 ? -13.184 16.566 12.481 1.00 91.19 233 GLN A C 1
ATOM 1852 O O . GLN A 1 233 ? -13.198 17.169 13.560 1.00 91.19 233 GLN A O 1
ATOM 1857 N N . GLU A 1 234 ? -12.069 16.029 11.984 1.00 90.75 234 GLU A N 1
ATOM 1858 C CA . GLU A 1 234 ? -10.753 16.104 12.620 1.00 90.75 234 GLU A CA 1
ATOM 1859 C C . GLU A 1 234 ? -9.900 17.263 12.090 1.00 90.75 234 GLU A C 1
ATOM 1861 O O . GLU A 1 234 ? -10.042 17.710 10.952 1.00 90.75 234 GLU A O 1
ATOM 1866 N N . ASP A 1 235 ? -8.959 17.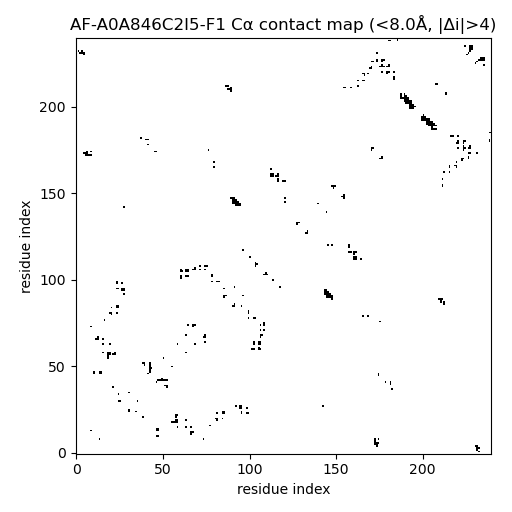732 12.914 1.00 88.44 235 ASP A N 1
ATOM 1867 C CA . ASP A 1 235 ? -7.929 18.669 12.468 1.00 88.44 235 ASP A CA 1
ATOM 1868 C C . ASP A 1 235 ? -6.829 17.918 11.703 1.00 88.44 235 ASP A C 1
ATOM 1870 O O . ASP A 1 235 ? -6.006 17.199 12.279 1.00 88.44 235 ASP A O 1
ATOM 1874 N N . VAL A 1 236 ? -6.818 18.101 10.383 1.00 89.06 236 VAL A N 1
ATOM 1875 C CA . VAL A 1 236 ? -5.861 17.470 9.467 1.00 89.06 236 VAL A CA 1
ATOM 1876 C C . VAL A 1 236 ? -4.586 18.290 9.249 1.00 89.06 236 VAL A C 1
ATOM 1878 O O . VAL A 1 236 ? -3.728 17.869 8.477 1.00 89.06 236 VAL A O 1
ATOM 1881 N N . SER A 1 237 ? -4.409 19.428 9.935 1.00 86.56 237 SER A N 1
ATOM 1882 C CA . SER A 1 237 ? -3.224 20.293 9.783 1.00 86.56 237 SER A CA 1
ATOM 1883 C C . SER A 1 237 ? -1.902 19.586 10.087 1.00 86.56 237 SER A C 1
ATOM 1885 O O . SER A 1 237 ? -0.879 19.943 9.511 1.00 86.56 237 SER A O 1
ATOM 1887 N N . LYS A 1 238 ? -1.928 18.531 10.915 1.00 82.62 238 LYS A N 1
ATOM 1888 C CA . LYS A 1 238 ? -0.772 17.660 11.191 1.00 82.62 238 LYS A CA 1
ATOM 1889 C C . LYS A 1 238 ? -0.223 16.933 9.953 1.00 82.62 238 LYS A C 1
ATOM 1891 O O . LYS A 1 238 ? 0.881 16.405 10.012 1.00 82.62 238 LYS A O 1
ATOM 1896 N N . TYR A 1 239 ? -0.987 16.883 8.861 1.00 81.06 239 TYR A N 1
ATOM 1897 C CA . TYR A 1 239 ? -0.602 16.236 7.607 1.00 81.06 239 TYR A CA 1
ATOM 1898 C C . TYR A 1 239 ? -0.149 17.214 6.516 1.00 81.06 239 TYR A C 1
ATOM 1900 O O . TYR A 1 239 ? 0.170 16.754 5.420 1.00 81.06 239 TYR A O 1
ATOM 1908 N N . CYS A 1 240 ? -0.166 18.523 6.764 1.00 73.06 240 CYS A N 1
ATOM 1909 C CA . CYS A 1 240 ? 0.106 19.554 5.760 1.00 73.06 240 CYS A CA 1
ATOM 1910 C C . CYS A 1 240 ? 1.535 20.101 5.835 1.00 73.06 240 CYS A C 1
ATOM 1912 O O . CYS A 1 240 ? 2.071 20.225 6.958 1.00 73.06 240 CYS A O 1
#